Protein AF-A0A954VEZ0-F1 (afdb_monomer_lite)

Foldseek 3Di:
DDQPQPAPADADDPPVVVVVVVVVVVVVVVVVVVVVVVVVPDDPDDDPPDDDPVNVVVVVVVVVVVVVVVVVLVVLLVLQVVLVVVQVVQVKHWHKHFYDHPVCVVVDPPVCRSSRIATAEIEHEADDQVSLVSVLVGQRHAYYAYHDYDYQDPQNQAHAEYHYEDADDPVSVVSNVPRPNYAEYEYEPYPPPDDDDDPRHPYDYD

Structure (mmCIF, N/CA/C/O backbone):
data_AF-A0A954VEZ0-F1
#
_entry.id   AF-A0A954VEZ0-F1
#
loop_
_atom_site.group_PDB
_atom_site.id
_atom_site.type_symbol
_atom_site.label_atom_id
_atom_site.label_alt_id
_atom_site.label_comp_id
_atom_site.label_asym_id
_atom_site.label_entity_id
_atom_site.label_seq_id
_atom_site.pdbx_PDB_ins_code
_atom_site.Cartn_x
_atom_site.Cartn_y
_atom_site.Cartn_z
_atom_site.occupancy
_atom_site.B_iso_or_equiv
_atom_site.auth_seq_id
_atom_site.auth_comp_id
_atom_site.auth_asym_id
_atom_site.auth_atom_id
_atom_site.pdbx_PDB_model_num
ATOM 1 N N . MET A 1 1 ? 13.674 18.551 -9.115 1.00 35.38 1 MET A N 1
ATOM 2 C CA . MET A 1 1 ? 12.807 17.478 -8.586 1.00 35.38 1 MET A CA 1
ATOM 3 C C . MET A 1 1 ? 11.376 17.899 -8.821 1.00 35.38 1 MET A C 1
ATOM 5 O O . MET A 1 1 ? 10.962 18.895 -8.245 1.00 35.38 1 MET A O 1
ATOM 9 N N . VAL A 1 2 ? 10.665 17.221 -9.716 1.00 27.58 2 VAL A N 1
ATOM 10 C CA . VAL A 1 2 ? 9.240 17.478 -9.932 1.00 27.58 2 VAL A CA 1
ATOM 11 C C . VAL A 1 2 ? 8.502 16.372 -9.195 1.00 27.58 2 VAL A C 1
ATOM 13 O O . VAL A 1 2 ? 8.406 15.254 -9.688 1.00 27.58 2 VAL A O 1
ATOM 16 N N . PHE A 1 3 ? 8.058 16.667 -7.975 1.00 37.66 3 PHE A N 1
ATOM 17 C CA . PHE A 1 3 ? 6.992 15.886 -7.365 1.00 37.66 3 PHE A CA 1
ATOM 18 C C . PHE A 1 3 ? 5.751 16.200 -8.189 1.00 37.66 3 PHE A C 1
ATOM 20 O O . PHE A 1 3 ? 5.272 17.335 -8.185 1.00 37.66 3 PHE A O 1
ATOM 27 N N . VAL A 1 4 ? 5.278 15.238 -8.976 1.00 40.84 4 VAL A N 1
ATOM 28 C CA . VAL A 1 4 ? 3.948 15.351 -9.570 1.00 40.84 4 VAL A CA 1
ATOM 29 C C . VAL A 1 4 ? 2.969 15.020 -8.448 1.00 40.84 4 VAL A C 1
ATOM 31 O O . VAL A 1 4 ? 2.425 13.923 -8.371 1.00 40.84 4 VAL A O 1
ATOM 34 N N . ASP A 1 5 ? 2.795 15.974 -7.533 1.00 41.38 5 ASP A N 1
ATOM 35 C CA . ASP A 1 5 ? 1.729 15.984 -6.535 1.00 41.38 5 ASP A CA 1
ATOM 36 C C . ASP A 1 5 ? 0.421 16.333 -7.258 1.00 41.38 5 ASP A C 1
ATOM 38 O O . ASP A 1 5 ? -0.175 17.389 -7.054 1.00 41.38 5 ASP A O 1
ATOM 42 N N . ALA A 1 6 ? -0.004 15.481 -8.188 1.00 39.31 6 ALA A N 1
ATOM 43 C CA . ALA A 1 6 ? -1.359 15.523 -8.703 1.00 39.31 6 ALA A CA 1
ATOM 44 C C . ALA A 1 6 ? -2.195 14.656 -7.752 1.00 39.31 6 ALA A C 1
ATOM 46 O O . ALA A 1 6 ? -2.062 13.434 -7.798 1.00 39.31 6 ALA A O 1
ATOM 47 N N . PRO A 1 7 ? -3.018 15.232 -6.854 1.00 41.53 7 PRO A N 1
ATOM 48 C CA . PRO A 1 7 ? -3.859 14.446 -5.963 1.00 41.53 7 PRO A CA 1
ATOM 49 C C . PRO A 1 7 ? -4.944 13.745 -6.789 1.00 41.53 7 PRO A C 1
ATOM 51 O O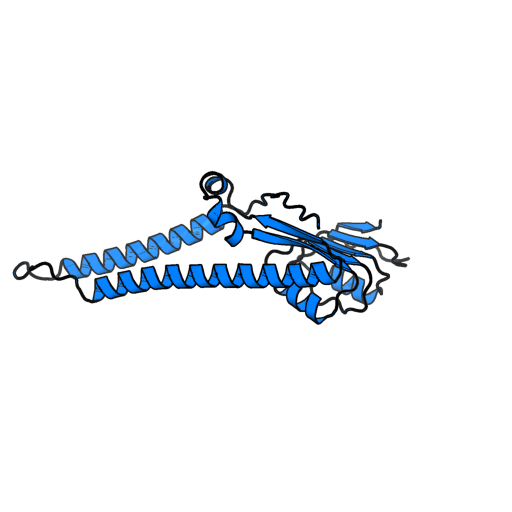 . PRO A 1 7 ? -6.050 14.251 -6.968 1.00 41.53 7 PRO A O 1
ATOM 54 N N . THR A 1 8 ? -4.636 12.567 -7.319 1.00 45.69 8 THR A N 1
ATOM 55 C CA . THR A 1 8 ? -5.605 11.676 -7.950 1.00 45.69 8 THR A CA 1
ATOM 56 C C . THR A 1 8 ? -6.387 10.972 -6.848 1.00 45.69 8 THR A C 1
ATOM 58 O O . THR A 1 8 ? -5.975 9.965 -6.282 1.00 45.69 8 THR A O 1
ATOM 61 N N . ILE A 1 9 ? -7.528 11.554 -6.481 1.00 49.81 9 ILE A N 1
ATOM 62 C CA . ILE A 1 9 ? -8.397 11.026 -5.426 1.00 49.81 9 ILE A CA 1
ATOM 63 C C . ILE A 1 9 ? -9.001 9.696 -5.904 1.00 49.81 9 ILE A C 1
ATOM 65 O O . ILE A 1 9 ? -9.947 9.682 -6.691 1.00 49.81 9 ILE A O 1
ATOM 69 N N . ALA A 1 10 ? -8.457 8.575 -5.430 1.00 44.91 10 ALA A N 1
ATOM 70 C CA . ALA A 1 10 ? -9.010 7.242 -5.661 1.00 44.91 10 ALA A CA 1
ATOM 71 C C . ALA A 1 10 ? -10.087 6.918 -4.610 1.00 44.91 10 ALA A C 1
ATOM 73 O O . ALA A 1 10 ? -9.923 7.197 -3.421 1.00 44.91 10 ALA A O 1
ATOM 74 N N . TYR A 1 11 ? -11.206 6.339 -5.051 1.00 49.50 11 TYR A N 1
ATOM 75 C CA . TYR A 1 11 ? -12.418 6.176 -4.243 1.00 49.50 11 TYR A CA 1
ATOM 76 C C . TYR A 1 11 ? -12.601 4.720 -3.789 1.00 49.50 11 TYR A C 1
ATOM 78 O O . TYR A 1 11 ? -12.684 3.828 -4.627 1.00 49.50 11 TYR A O 1
ATOM 86 N N . PHE A 1 12 ? -12.719 4.478 -2.478 1.00 48.59 12 PHE A N 1
ATOM 87 C CA . PHE A 1 12 ? -13.043 3.159 -1.911 1.00 48.59 12 PHE A CA 1
ATOM 88 C C . PHE A 1 12 ? -14.522 3.059 -1.492 1.00 48.59 12 PHE A C 1
ATOM 90 O O . PHE A 1 12 ? -15.176 4.075 -1.240 1.00 48.59 12 PHE A O 1
ATOM 97 N N . SER A 1 13 ? -15.068 1.836 -1.440 1.00 50.88 13 SER A N 1
ATOM 98 C CA . SER A 1 13 ? -16.496 1.596 -1.193 1.00 50.88 13 SER A CA 1
ATOM 99 C C . SER A 1 13 ? -16.919 1.972 0.238 1.00 50.88 13 SER A C 1
ATOM 101 O O . SER A 1 13 ? -16.303 1.570 1.224 1.00 50.88 13 SER A O 1
ATOM 103 N N . TRP A 1 14 ? -18.011 2.732 0.335 1.00 50.91 14 TRP A N 1
ATOM 104 C CA . TRP A 1 14 ? -18.618 3.274 1.560 1.00 50.91 14 TRP A CA 1
ATOM 105 C C . TRP A 1 14 ? -19.011 2.224 2.616 1.00 50.91 14 TRP A C 1
ATOM 107 O O . TRP A 1 14 ? -19.150 2.542 3.795 1.00 50.91 14 TRP A O 1
ATOM 117 N N . LEU A 1 15 ? -19.196 0.978 2.187 1.00 56.94 15 LEU A N 1
ATOM 118 C CA . LEU A 1 15 ? -19.828 -0.082 2.967 1.00 56.94 15 LEU A CA 1
ATOM 119 C C . LEU A 1 15 ? -18.938 -0.570 4.120 1.00 56.94 15 LEU A C 1
ATOM 121 O O . LEU A 1 15 ? -19.439 -0.832 5.210 1.00 56.94 15 LEU A O 1
ATOM 125 N N . ALA A 1 16 ? -17.618 -0.609 3.911 1.00 53.91 16 ALA A N 1
ATOM 126 C CA . ALA A 1 16 ? -16.665 -1.002 4.951 1.00 53.91 16 ALA A CA 1
ATOM 127 C C . ALA A 1 16 ? -16.579 0.041 6.076 1.00 53.91 16 ALA A C 1
ATOM 129 O O . ALA A 1 16 ? -16.607 -0.306 7.251 1.00 53.91 16 ALA A O 1
ATOM 130 N N . LEU A 1 17 ? -16.572 1.331 5.719 1.00 55.16 17 LEU A N 1
ATOM 131 C CA . LEU A 1 17 ? -16.463 2.422 6.689 1.00 55.16 17 LEU A CA 1
ATOM 132 C C . LEU A 1 17 ? -17.730 2.549 7.545 1.00 55.16 17 LEU A C 1
ATOM 134 O O . LEU A 1 17 ? -17.640 2.760 8.752 1.00 55.16 17 LEU A O 1
ATOM 138 N N . VAL A 1 18 ? -18.913 2.370 6.947 1.00 66.06 18 VAL A N 1
ATOM 139 C CA . VAL A 1 18 ? -20.168 2.291 7.713 1.00 66.06 18 VAL A CA 1
ATOM 140 C C . VAL A 1 18 ? -20.170 1.066 8.626 1.00 66.06 18 VAL A C 1
ATOM 142 O O . VAL A 1 18 ? -20.595 1.181 9.771 1.00 66.06 18 VAL A O 1
ATOM 145 N N . GLY A 1 19 ? -19.648 -0.074 8.162 1.00 68.75 19 GLY A N 1
ATOM 146 C CA . GLY A 1 19 ? -19.482 -1.277 8.979 1.00 68.75 19 GLY A CA 1
ATOM 147 C C . GLY A 1 19 ? -18.649 -1.021 10.236 1.00 68.75 19 GLY A C 1
ATOM 148 O O . GLY A 1 19 ? -19.126 -1.270 11.344 1.00 68.75 19 GLY A O 1
ATOM 149 N N . ASP A 1 20 ? -17.460 -0.440 10.083 1.00 67.12 20 ASP A N 1
ATOM 150 C CA . ASP A 1 20 ? -16.556 -0.166 11.205 1.00 67.12 20 ASP A CA 1
ATOM 151 C C . ASP A 1 20 ? -17.140 0.861 12.185 1.00 67.12 20 ASP A C 1
ATOM 153 O O . ASP A 1 20 ? -17.084 0.673 13.403 1.00 67.12 20 ASP A O 1
ATOM 157 N N . VAL A 1 21 ? -17.780 1.919 11.674 1.00 73.31 21 VAL A N 1
ATOM 158 C CA . VAL A 1 21 ? -18.448 2.929 12.510 1.00 73.31 21 VAL A CA 1
ATOM 159 C C . VAL A 1 21 ? -19.655 2.336 13.238 1.00 73.31 21 VAL A C 1
ATOM 161 O O . VAL A 1 21 ? -19.859 2.638 14.415 1.00 73.31 21 VAL A O 1
ATOM 164 N N . CYS A 1 22 ? -20.438 1.468 12.593 1.00 72.19 22 CYS A N 1
ATOM 165 C CA . CYS A 1 22 ? -21.539 0.758 13.239 1.00 72.19 22 CYS A CA 1
ATOM 166 C C . CYS A 1 22 ? -21.032 -0.168 14.347 1.00 72.19 22 CYS A C 1
ATOM 168 O O . CYS A 1 22 ? -21.595 -0.145 15.438 1.00 72.19 22 CYS A O 1
ATOM 170 N N . ILE A 1 23 ? -19.957 -0.926 14.118 1.00 75.75 23 ILE A N 1
ATOM 171 C CA . ILE A 1 23 ? -19.372 -1.816 15.132 1.00 75.75 23 ILE A CA 1
ATOM 172 C C . ILE A 1 23 ? -18.857 -1.002 16.323 1.00 75.75 23 ILE A C 1
ATOM 174 O O . ILE A 1 23 ? -19.215 -1.296 17.464 1.00 75.75 23 ILE A O 1
ATOM 178 N N . ALA A 1 24 ? -18.090 0.063 16.077 1.00 73.75 24 ALA A N 1
ATOM 179 C CA . ALA A 1 24 ? -17.592 0.946 17.130 1.00 73.75 24 ALA A CA 1
ATOM 180 C C . ALA A 1 24 ? -18.738 1.600 17.921 1.00 73.75 24 ALA A C 1
ATOM 182 O O . ALA A 1 24 ? -18.703 1.646 19.152 1.00 73.75 24 ALA A O 1
ATOM 183 N N . SER A 1 25 ? -19.787 2.041 17.222 1.00 73.94 25 SER A N 1
ATOM 184 C CA . SER A 1 25 ? -20.981 2.615 17.843 1.00 73.94 25 SER A CA 1
ATOM 185 C C . SER A 1 25 ? -21.703 1.584 18.702 1.00 73.94 25 SER A C 1
ATOM 187 O O . SER A 1 25 ? -22.025 1.884 19.845 1.00 73.94 25 SER A O 1
ATOM 189 N N . VAL A 1 26 ? -21.905 0.358 18.208 1.00 75.88 26 VAL A N 1
ATOM 190 C CA . VAL A 1 26 ? -22.556 -0.734 18.950 1.00 75.88 26 VAL A CA 1
ATOM 191 C C . VAL A 1 26 ? -21.758 -1.104 20.198 1.00 75.88 26 VAL A C 1
ATOM 193 O O . VAL A 1 26 ? -22.351 -1.246 21.265 1.00 75.88 26 VAL A O 1
ATOM 196 N N . ILE A 1 27 ? -20.430 -1.197 20.107 1.00 78.50 27 ILE A N 1
ATOM 197 C CA . ILE A 1 27 ? -19.564 -1.479 21.262 1.00 78.50 27 ILE A CA 1
ATOM 198 C C . ILE A 1 27 ? -19.652 -0.339 22.286 1.00 78.50 27 ILE A C 1
ATOM 200 O O . ILE A 1 27 ? -19.838 -0.597 23.476 1.00 78.50 27 ILE A O 1
ATOM 204 N N . GLY A 1 28 ? -19.593 0.919 21.839 1.00 79.19 28 GLY A N 1
ATOM 205 C CA . GLY A 1 28 ? -19.733 2.085 22.713 1.00 79.19 28 GLY A CA 1
ATOM 206 C C . GLY A 1 28 ? -21.106 2.166 23.392 1.00 79.19 28 GLY A C 1
ATOM 207 O O . GLY A 1 28 ? -21.198 2.480 24.583 1.00 79.19 28 GLY A O 1
ATOM 208 N N . LEU A 1 29 ? -22.177 1.826 22.670 1.00 77.06 29 LEU A N 1
ATOM 209 C CA . LEU A 1 29 ? -23.552 1.819 23.176 1.00 77.06 29 LEU A CA 1
ATOM 210 C C . LEU A 1 29 ? -23.775 0.658 24.149 1.00 77.06 29 LEU A C 1
ATOM 212 O O . LEU A 1 29 ? -24.357 0.860 25.212 1.00 77.06 29 LEU A O 1
ATOM 216 N N . ALA A 1 30 ? -23.250 -0.532 23.846 1.00 75.50 30 ALA A N 1
ATOM 217 C CA . ALA A 1 30 ? -23.289 -1.688 24.737 1.00 75.50 30 ALA A CA 1
ATOM 218 C C . ALA A 1 30 ? -22.535 -1.415 26.047 1.00 75.50 30 ALA A C 1
ATOM 220 O O . ALA A 1 30 ? -23.068 -1.681 27.125 1.00 75.50 30 ALA A O 1
ATOM 221 N N . ALA A 1 31 ? -21.345 -0.811 25.971 1.00 76.00 31 ALA A N 1
ATOM 222 C CA . ALA A 1 31 ? -20.585 -0.391 27.146 1.00 76.00 31 ALA A CA 1
ATOM 223 C C . ALA A 1 31 ? -21.349 0.664 27.963 1.00 76.00 31 ALA A C 1
ATOM 225 O O . ALA A 1 31 ? -21.457 0.548 29.184 1.00 76.00 31 ALA A O 1
ATOM 226 N N . SER A 1 32 ? -21.961 1.647 27.295 1.00 73.88 32 SER A N 1
ATOM 227 C CA . SER A 1 32 ? -22.774 2.682 27.945 1.00 73.88 32 SER A CA 1
ATOM 228 C C . SER A 1 32 ? -24.021 2.111 28.625 1.00 73.88 32 SER A C 1
ATOM 230 O O . SER A 1 32 ? -24.310 2.472 29.763 1.00 73.88 32 SER A O 1
ATOM 232 N N . ILE A 1 33 ? -24.739 1.185 27.980 1.00 77.38 33 ILE A N 1
ATOM 233 C CA . ILE A 1 33 ? -25.915 0.510 28.553 1.00 77.38 33 ILE A CA 1
ATOM 234 C C . ILE A 1 33 ? -25.508 -0.369 29.735 1.00 77.38 33 ILE A C 1
ATOM 236 O O . ILE A 1 33 ? -26.185 -0.361 30.761 1.00 77.38 33 ILE A O 1
ATOM 240 N N . TYR A 1 34 ? -24.402 -1.105 29.629 1.00 77.81 34 TYR A N 1
ATOM 241 C CA . TYR A 1 34 ? -23.876 -1.918 30.723 1.00 77.81 34 TYR A CA 1
ATOM 242 C C . TYR A 1 34 ? -23.539 -1.060 31.957 1.00 77.81 34 TYR A C 1
ATOM 244 O O . TYR A 1 34 ? -23.947 -1.371 33.082 1.00 77.81 34 TYR A O 1
ATOM 252 N N . LEU A 1 35 ? -22.879 0.080 31.743 1.00 70.44 35 LEU A N 1
ATOM 253 C CA . LEU A 1 35 ? -22.579 1.061 32.789 1.00 70.44 35 LEU A CA 1
ATOM 254 C C . LEU A 1 35 ? -23.842 1.738 33.342 1.00 70.44 35 LEU A C 1
ATOM 256 O O . LEU A 1 35 ? -23.925 2.034 34.533 1.00 70.44 35 LEU A O 1
ATOM 260 N N . TRP A 1 36 ? -24.856 1.964 32.507 1.00 68.00 36 TRP A N 1
ATOM 261 C CA . TRP A 1 36 ? -26.132 2.540 32.928 1.00 68.00 36 TRP A CA 1
ATOM 262 C C . TRP A 1 36 ? -26.949 1.562 33.779 1.00 68.00 36 TRP A C 1
ATOM 264 O O . TRP A 1 36 ? -27.490 1.937 34.819 1.00 68.00 36 TRP A O 1
ATOM 274 N N . ARG A 1 37 ? -26.975 0.282 33.399 1.00 68.19 37 ARG A N 1
ATOM 275 C CA . ARG A 1 37 ? -27.721 -0.774 34.092 1.00 68.19 37 ARG A CA 1
ATOM 276 C C . ARG A 1 37 ? -27.136 -1.088 35.469 1.00 68.19 37 ARG A C 1
ATOM 278 O O . ARG A 1 37 ? -27.884 -1.273 36.422 1.00 68.19 37 ARG A O 1
ATOM 285 N N . THR A 1 38 ? -25.813 -1.048 35.608 1.00 63.53 38 THR A N 1
ATOM 286 C CA . THR A 1 38 ? -25.137 -1.144 36.917 1.00 63.53 38 THR A CA 1
ATOM 287 C C . THR A 1 38 ? -25.369 0.088 37.807 1.00 63.53 38 THR A C 1
ATOM 289 O O . THR A 1 38 ? -25.200 0.012 39.023 1.00 63.53 38 THR A O 1
ATOM 292 N N . ARG A 1 39 ? -25.812 1.219 37.239 1.00 53.00 39 ARG A N 1
ATOM 293 C CA . ARG A 1 39 ? -26.127 2.467 37.958 1.00 53.00 39 ARG A CA 1
ATOM 294 C C . ARG A 1 39 ? -27.508 2.464 38.622 1.00 53.00 39 ARG A C 1
ATOM 296 O O . ARG A 1 39 ? -27.666 3.134 39.637 1.00 53.00 39 ARG A O 1
ATOM 303 N N . PHE A 1 40 ? -28.476 1.730 38.069 1.00 54.03 40 PHE A N 1
ATOM 304 C CA . PHE A 1 40 ? -29.863 1.687 38.560 1.00 54.03 40 PHE A CA 1
ATOM 305 C C . PHE A 1 40 ? -30.125 0.635 39.648 1.00 54.03 40 PHE A C 1
ATOM 307 O O . PHE A 1 40 ? -31.175 0.674 40.281 1.00 54.03 40 PHE A O 1
ATOM 314 N N . SER A 1 41 ? -29.173 -0.260 39.916 1.00 56.25 41 SER A N 1
ATOM 315 C CA . SER A 1 41 ? -29.302 -1.285 40.966 1.00 56.25 41 SER A CA 1
ATOM 316 C C . SER A 1 41 ? -28.761 -0.856 42.340 1.00 56.25 41 SER A C 1
ATOM 318 O O . SER A 1 41 ? -28.636 -1.697 43.225 1.00 56.25 41 SER A O 1
ATOM 320 N N . LEU A 1 42 ? -28.412 0.422 42.541 1.00 54.22 42 LEU A N 1
ATOM 321 C CA . LEU A 1 42 ? -27.872 0.925 43.812 1.00 54.22 42 LEU A CA 1
ATOM 322 C C . LEU A 1 42 ? -28.870 1.887 44.489 1.00 54.22 42 LEU A C 1
ATOM 324 O O . LEU A 1 42 ? -29.309 2.843 43.848 1.00 54.22 42 LEU A O 1
ATOM 328 N N . PRO A 1 43 ? -29.232 1.663 45.769 1.00 51.12 43 PRO A N 1
ATOM 329 C CA . PRO A 1 43 ? -30.203 2.487 46.484 1.00 51.12 43 PRO A CA 1
ATOM 330 C C . PRO A 1 43 ? -29.719 3.936 46.655 1.00 51.12 43 PRO A C 1
ATOM 332 O O . PRO A 1 43 ? -28.543 4.206 46.896 1.00 51.12 43 PRO A O 1
ATOM 335 N N . ALA A 1 44 ? -30.663 4.871 46.538 1.00 53.62 44 ALA A N 1
ATOM 336 C CA . ALA A 1 44 ? -30.492 6.313 46.335 1.00 53.62 44 ALA A CA 1
ATOM 337 C C . ALA A 1 44 ? -29.872 7.129 47.500 1.00 53.62 44 ALA A C 1
ATOM 339 O O . ALA A 1 44 ? -30.053 8.342 47.550 1.00 53.62 44 ALA A O 1
ATOM 340 N N . ALA A 1 45 ? -29.154 6.515 48.444 1.00 49.47 45 ALA A N 1
ATOM 341 C CA . ALA A 1 45 ? -28.816 7.170 49.714 1.00 49.47 45 ALA A CA 1
ATOM 342 C C . ALA A 1 45 ? -27.416 7.809 49.809 1.00 49.47 45 ALA A C 1
ATOM 344 O O . ALA A 1 45 ? -27.164 8.533 50.765 1.00 49.47 45 ALA A O 1
ATOM 345 N N . VAL A 1 46 ? -26.499 7.618 48.853 1.00 55.56 46 VAL A N 1
ATOM 346 C CA . VAL A 1 46 ? -25.182 8.288 48.904 1.00 55.56 46 VAL A CA 1
ATOM 347 C C . VAL A 1 46 ? -24.725 8.653 47.494 1.00 55.56 46 VAL A C 1
ATOM 349 O O . VAL A 1 46 ? -24.162 7.832 46.774 1.00 55.56 46 VAL A O 1
ATOM 352 N N . GLN A 1 47 ? -24.972 9.893 47.069 1.00 48.38 47 GLN A N 1
ATOM 353 C CA . GLN A 1 47 ? -24.487 10.394 45.779 1.00 48.38 47 GLN A CA 1
ATOM 354 C C . GLN A 1 47 ? -23.844 11.778 45.918 1.00 48.38 47 GLN A C 1
ATOM 356 O O . GLN A 1 47 ? -24.258 12.760 45.310 1.00 48.38 47 GLN A O 1
ATOM 361 N N . ILE A 1 48 ? -22.758 11.844 46.690 1.00 51.94 48 ILE A N 1
ATOM 362 C CA . ILE A 1 48 ? -21.725 12.848 46.426 1.00 51.94 48 ILE A CA 1
ATOM 363 C C . ILE A 1 48 ? -21.065 12.406 45.111 1.00 51.94 48 ILE A C 1
ATOM 365 O O . ILE A 1 48 ? -20.507 11.311 45.032 1.00 51.94 48 ILE A O 1
ATOM 369 N N . ARG A 1 49 ? -21.229 13.199 44.043 1.00 55.62 49 ARG A N 1
ATOM 370 C CA . ARG A 1 49 ? -20.712 12.937 42.685 1.00 55.62 49 ARG A CA 1
ATOM 371 C C . ARG A 1 49 ? -19.175 12.898 42.680 1.00 55.62 49 ARG A C 1
ATOM 373 O O . ARG A 1 49 ? -18.526 13.872 42.323 1.00 55.62 49 ARG A O 1
ATOM 380 N N . GLY A 1 50 ? -18.596 11.766 43.064 1.00 59.47 50 GLY A N 1
ATOM 381 C CA . GLY A 1 50 ? -17.205 11.430 42.780 1.00 59.47 50 GLY A CA 1
ATOM 382 C C . GLY A 1 50 ? -17.095 10.832 41.380 1.00 59.47 50 GLY A C 1
ATOM 383 O O . GLY A 1 50 ? -17.860 9.928 41.034 1.00 59.47 50 GLY A O 1
ATOM 384 N N . VAL A 1 51 ? -16.161 11.336 40.573 1.00 61.38 51 VAL A N 1
ATOM 385 C CA . VAL A 1 51 ? -15.750 10.678 39.325 1.00 61.38 51 VAL A CA 1
ATOM 386 C C . VAL A 1 51 ? -15.287 9.266 39.689 1.00 61.38 51 VAL A C 1
ATOM 388 O O . VAL A 1 51 ? -14.408 9.099 40.535 1.00 61.38 51 VAL A O 1
ATOM 391 N N . ARG A 1 52 ? -15.924 8.236 39.122 1.00 65.75 52 ARG A N 1
ATOM 392 C CA . ARG A 1 52 ? -15.601 6.842 39.445 1.00 65.75 52 ARG A CA 1
ATOM 393 C C . ARG A 1 52 ? -14.302 6.448 38.747 1.00 65.75 52 ARG A C 1
ATOM 395 O O . ARG A 1 52 ? -14.073 6.832 37.604 1.00 65.75 52 ARG A O 1
ATOM 402 N N . LEU A 1 53 ? -13.486 5.626 39.408 1.00 72.00 53 LEU A N 1
ATOM 403 C CA . LEU A 1 53 ? -12.228 5.109 38.853 1.00 72.00 53 LEU A CA 1
ATOM 404 C C . LEU A 1 53 ? -12.436 4.440 37.477 1.00 72.00 53 LEU A C 1
ATOM 406 O O . LEU A 1 53 ? -11.612 4.595 36.583 1.00 72.00 53 LEU A O 1
ATOM 410 N N . SER A 1 54 ? -13.576 3.765 37.279 1.00 71.31 54 SER A N 1
ATOM 411 C CA . SER A 1 54 ? -13.977 3.165 35.998 1.00 71.31 54 SER A CA 1
ATOM 412 C C . SER A 1 54 ? -14.124 4.182 34.868 1.00 71.31 54 SER A C 1
ATOM 414 O O . SER A 1 54 ? -13.702 3.911 33.749 1.00 71.31 54 SER A O 1
ATOM 416 N N . ASP A 1 55 ? -14.692 5.354 35.155 1.00 70.56 55 ASP A N 1
ATOM 417 C CA . ASP A 1 55 ? -14.906 6.399 34.152 1.00 70.56 55 ASP A CA 1
ATOM 418 C C . ASP A 1 55 ? -13.553 6.978 33.718 1.00 70.56 55 ASP A C 1
ATOM 420 O O . ASP A 1 55 ? -13.335 7.225 32.534 1.00 70.56 55 ASP A O 1
ATOM 424 N N . ILE A 1 56 ? -12.605 7.093 34.657 1.00 79.00 56 ILE A N 1
ATOM 425 C CA . ILE A 1 56 ? -11.219 7.494 34.379 1.00 79.00 56 ILE A CA 1
ATOM 426 C C . ILE A 1 56 ? -10.525 6.451 33.496 1.00 79.00 56 ILE A C 1
ATOM 428 O O . ILE A 1 56 ? -9.880 6.829 32.521 1.00 79.00 56 ILE A O 1
ATOM 432 N N . PHE A 1 57 ? -10.683 5.152 33.773 1.00 75.31 57 PHE A N 1
ATOM 433 C CA . PHE A 1 57 ? -10.116 4.092 32.929 1.00 75.31 57 PHE A CA 1
ATOM 434 C C . PHE A 1 57 ? -10.670 4.110 31.504 1.00 75.31 57 PHE A C 1
ATOM 436 O O . PHE A 1 57 ? -9.893 4.016 30.557 1.00 75.31 57 PHE A O 1
ATOM 443 N N . VAL A 1 58 ? -11.985 4.275 31.337 1.00 76.62 58 VAL A N 1
ATOM 444 C CA . VAL A 1 58 ? -12.610 4.356 30.006 1.00 76.62 58 VAL A CA 1
ATOM 445 C C . VAL A 1 58 ? -12.099 5.575 29.243 1.00 76.62 58 VAL A C 1
ATOM 447 O O . VAL A 1 58 ? -11.716 5.460 28.080 1.00 76.62 58 VAL A O 1
ATOM 450 N N . LEU A 1 59 ? -12.032 6.734 29.900 1.00 74.75 59 LEU A N 1
ATOM 451 C CA . LEU A 1 59 ? -11.560 7.971 29.280 1.00 74.75 59 LEU A CA 1
ATOM 452 C C . LEU A 1 59 ? -10.071 7.869 28.908 1.00 74.75 59 LEU A C 1
ATOM 454 O O . LEU A 1 59 ? -9.674 8.268 27.815 1.00 74.75 59 LEU A O 1
ATOM 458 N N . THR A 1 60 ? -9.269 7.233 29.764 1.00 80.00 60 THR A N 1
ATOM 459 C CA . THR A 1 60 ? -7.846 6.968 29.511 1.00 80.00 60 THR A CA 1
ATOM 460 C C . THR A 1 60 ? -7.658 6.002 28.345 1.00 80.00 60 THR A C 1
ATOM 462 O O . THR A 1 60 ? -6.836 6.263 27.473 1.00 80.00 60 THR A O 1
ATOM 465 N N . ALA A 1 61 ? -8.440 4.922 28.276 1.00 77.69 61 ALA A N 1
ATOM 466 C CA . ALA A 1 61 ? -8.395 3.968 27.171 1.00 77.69 61 ALA A CA 1
ATOM 467 C C . ALA A 1 61 ? -8.789 4.622 25.838 1.00 77.69 61 ALA A C 1
ATOM 469 O O . ALA A 1 61 ? -8.145 4.381 24.816 1.00 77.69 61 ALA A O 1
ATOM 470 N N . LEU A 1 62 ? -9.795 5.500 25.846 1.00 77.81 62 LEU A N 1
ATOM 471 C CA . LEU A 1 62 ? -10.221 6.240 24.661 1.00 77.81 62 LEU A CA 1
ATOM 472 C C . LEU A 1 62 ? -9.123 7.197 24.167 1.00 77.81 62 LEU A C 1
ATOM 474 O O . LEU A 1 62 ? -8.795 7.199 22.980 1.00 77.81 62 LEU A O 1
ATOM 478 N N . MET A 1 63 ? -8.496 7.953 25.075 1.00 76.88 63 MET A N 1
ATOM 479 C CA . MET A 1 63 ? -7.360 8.817 24.728 1.00 76.88 63 MET A CA 1
ATOM 480 C C . MET A 1 63 ? -6.146 8.009 24.255 1.00 76.88 63 MET A C 1
ATOM 482 O O . MET A 1 63 ? -5.525 8.373 23.257 1.00 76.88 63 MET A O 1
ATOM 486 N N . ALA A 1 64 ? -5.832 6.894 24.919 1.00 81.38 64 ALA A N 1
ATOM 487 C CA . ALA A 1 64 ? -4.735 6.007 24.539 1.00 81.38 64 ALA A CA 1
ATOM 488 C C . ALA A 1 64 ? -4.950 5.401 23.147 1.00 81.38 64 ALA A C 1
ATOM 490 O O . ALA A 1 64 ? -4.010 5.339 22.362 1.00 81.38 64 ALA A O 1
ATOM 491 N N . THR A 1 65 ? -6.186 5.028 22.808 1.00 78.38 65 THR A N 1
ATOM 492 C CA . THR A 1 65 ? -6.536 4.512 21.476 1.00 78.38 65 THR A CA 1
ATOM 493 C C . THR A 1 65 ? -6.324 5.580 20.404 1.00 78.38 65 THR A C 1
ATOM 495 O O . THR A 1 65 ? -5.697 5.309 19.382 1.00 78.38 65 THR A O 1
ATOM 498 N N . GLY A 1 66 ? -6.772 6.817 20.652 1.00 76.00 66 GLY A N 1
ATOM 499 C CA . GLY A 1 66 ? -6.535 7.938 19.738 1.00 76.00 66 GLY A CA 1
ATOM 500 C C . GLY A 1 66 ? -5.046 8.237 19.535 1.00 76.00 66 GLY A C 1
ATOM 501 O O . GLY A 1 66 ? -4.603 8.436 18.405 1.00 76.00 66 GLY A O 1
ATOM 502 N N . LEU A 1 67 ? -4.253 8.205 20.611 1.00 81.62 67 LEU A N 1
ATOM 503 C CA . LEU A 1 67 ? -2.800 8.393 20.549 1.00 81.62 67 LEU A CA 1
ATOM 504 C C . LEU A 1 67 ? -2.087 7.243 19.831 1.00 81.62 67 LEU A C 1
ATOM 506 O O . LEU A 1 67 ? -1.196 7.499 19.024 1.00 81.62 67 LEU A O 1
ATOM 510 N N . ALA A 1 68 ? -2.490 5.998 20.082 1.00 78.69 68 ALA A N 1
ATOM 511 C CA . ALA A 1 68 ? -1.946 4.828 19.401 1.00 78.69 68 ALA A CA 1
ATOM 512 C C . ALA A 1 68 ? -2.205 4.904 17.891 1.00 78.69 68 ALA A C 1
ATOM 514 O O . ALA A 1 68 ? -1.287 4.713 17.095 1.00 78.69 68 ALA A O 1
ATOM 515 N N . TYR A 1 69 ? -3.425 5.276 17.495 1.00 80.19 69 TYR A N 1
ATOM 516 C CA . TYR A 1 69 ? -3.768 5.485 16.092 1.00 80.19 69 TYR A CA 1
ATOM 517 C C . TYR A 1 69 ? -2.967 6.634 15.464 1.00 80.19 69 TYR A C 1
ATOM 519 O O . TYR A 1 69 ? -2.437 6.506 14.363 1.00 80.19 69 TYR A O 1
ATOM 527 N N . TRP A 1 70 ? -2.799 7.744 16.184 1.00 78.06 70 TRP A N 1
ATOM 528 C CA . TRP A 1 70 ? -1.963 8.856 15.733 1.00 78.06 70 TRP A CA 1
ATOM 529 C C . TRP A 1 70 ? -0.497 8.452 15.530 1.00 78.06 70 TRP A C 1
ATOM 531 O O . TRP A 1 70 ? 0.138 8.840 14.547 1.00 78.06 70 TRP A O 1
ATOM 541 N N . GLN A 1 71 ? 0.050 7.658 16.450 1.00 85.00 71 GLN A N 1
ATOM 542 C CA . GLN A 1 71 ? 1.414 7.152 16.355 1.00 85.00 71 GLN A CA 1
ATOM 543 C C . GLN A 1 71 ? 1.575 6.191 15.174 1.00 85.00 71 GLN A C 1
ATOM 545 O O . GLN A 1 71 ? 2.566 6.297 14.452 1.00 85.00 71 GLN A O 1
ATOM 550 N N . TYR A 1 72 ? 0.582 5.334 14.934 1.00 84.44 72 TYR A N 1
ATOM 551 C CA . TYR A 1 72 ? 0.519 4.468 13.760 1.00 84.44 72 TYR A CA 1
ATOM 552 C C . TYR A 1 72 ? 0.540 5.272 12.448 1.00 84.44 72 TYR A C 1
ATOM 554 O O . TYR A 1 72 ? 1.378 5.024 11.579 1.00 84.44 72 TYR A O 1
ATOM 562 N N . LEU A 1 73 ? -0.293 6.312 12.330 1.00 78.88 73 LEU A N 1
ATOM 563 C CA . LEU A 1 73 ? -0.291 7.192 11.154 1.00 78.88 73 LEU A CA 1
ATOM 564 C C . LEU A 1 73 ? 1.068 7.875 10.948 1.00 78.88 73 LEU A C 1
ATOM 566 O O . LEU A 1 73 ? 1.556 7.976 9.825 1.00 78.88 73 LEU A O 1
ATOM 570 N N . ARG A 1 74 ? 1.726 8.319 12.026 1.00 81.00 74 ARG A N 1
ATOM 571 C CA . ARG A 1 74 ? 3.076 8.896 11.932 1.00 81.00 74 ARG A CA 1
ATOM 572 C C . ARG A 1 74 ? 4.113 7.893 11.438 1.00 81.00 74 ARG A C 1
ATOM 574 O O . ARG A 1 74 ? 4.977 8.282 10.650 1.00 81.00 74 ARG A O 1
ATOM 581 N N . SER A 1 75 ? 4.061 6.641 11.896 1.00 84.00 75 SER A N 1
ATOM 582 C CA . SER A 1 75 ? 4.987 5.614 11.411 1.00 84.00 75 SER A CA 1
ATOM 583 C C . SER A 1 75 ? 4.787 5.324 9.926 1.00 84.00 75 SER A C 1
ATOM 585 O O . SER A 1 75 ? 5.775 5.251 9.202 1.00 84.00 75 SER A O 1
ATOM 587 N N . GLU A 1 76 ? 3.542 5.268 9.453 1.00 80.19 76 GLU A N 1
ATOM 588 C CA . GLU A 1 76 ? 3.222 5.067 8.033 1.00 80.19 76 GLU A CA 1
ATOM 589 C C . GLU A 1 76 ? 3.804 6.176 7.146 1.00 80.19 76 GLU A C 1
ATOM 591 O O . GLU A 1 76 ? 4.496 5.907 6.159 1.00 80.19 76 GLU A O 1
ATOM 596 N N . VAL A 1 77 ? 3.622 7.439 7.549 1.00 81.00 77 VAL A N 1
ATOM 597 C CA . VAL A 1 77 ? 4.185 8.595 6.832 1.00 81.00 77 VAL A CA 1
ATOM 598 C C . VAL A 1 77 ? 5.711 8.521 6.768 1.00 81.00 77 VAL A C 1
ATOM 600 O O . VAL A 1 77 ? 6.308 8.805 5.724 1.00 81.00 77 VAL A O 1
ATOM 603 N N . ALA A 1 78 ? 6.362 8.128 7.866 1.00 84.44 78 ALA A N 1
ATOM 604 C CA . ALA A 1 78 ? 7.813 7.987 7.910 1.00 84.44 78 ALA A CA 1
ATOM 605 C C . ALA A 1 78 ? 8.305 6.888 6.954 1.00 84.44 78 ALA A C 1
ATOM 607 O O . ALA A 1 78 ? 9.276 7.109 6.226 1.00 84.44 78 ALA A O 1
ATOM 608 N N . THR A 1 79 ? 7.626 5.740 6.912 1.00 82.12 79 THR A N 1
ATOM 609 C CA . THR A 1 79 ? 7.950 4.623 6.012 1.00 82.12 79 THR A CA 1
ATOM 610 C C . THR A 1 79 ? 7.789 5.024 4.546 1.00 82.12 79 THR A C 1
ATOM 612 O O . THR A 1 79 ? 8.742 4.904 3.774 1.00 82.12 79 THR A O 1
ATOM 615 N N . SER A 1 80 ? 6.646 5.611 4.177 1.00 79.50 80 SER A N 1
ATOM 616 C CA . SER A 1 80 ? 6.389 6.099 2.812 1.00 79.50 80 SER A CA 1
ATOM 617 C C . SER A 1 80 ? 7.398 7.167 2.375 1.00 79.50 80 SER A C 1
ATOM 619 O O . SER A 1 80 ? 7.859 7.192 1.230 1.00 79.50 80 SER A O 1
ATOM 621 N N . THR A 1 81 ? 7.803 8.044 3.297 1.00 82.56 81 THR A N 1
ATOM 622 C CA . THR A 1 81 ? 8.798 9.081 3.006 1.00 82.56 81 THR A CA 1
ATOM 623 C C . THR A 1 81 ? 10.180 8.484 2.762 1.00 82.56 81 THR A C 1
ATOM 625 O O . THR A 1 81 ? 10.820 8.831 1.769 1.00 82.56 81 THR A O 1
ATOM 628 N N . ARG A 1 82 ? 10.626 7.541 3.599 1.00 86.31 82 ARG A N 1
ATOM 629 C CA . ARG A 1 82 ? 11.910 6.845 3.412 1.00 86.31 82 ARG A CA 1
ATOM 630 C C . ARG A 1 82 ? 11.962 6.083 2.092 1.00 86.31 82 ARG A C 1
ATOM 632 O O . ARG A 1 82 ? 12.953 6.198 1.375 1.00 86.31 82 ARG A O 1
ATOM 639 N N . LEU A 1 83 ? 10.885 5.376 1.747 1.00 82.56 83 LEU A N 1
ATOM 640 C CA . LEU A 1 83 ? 10.769 4.665 0.475 1.00 82.56 83 LEU A CA 1
ATOM 641 C C . LEU A 1 83 ? 10.945 5.633 -0.697 1.00 82.56 83 LEU A C 1
ATOM 643 O O . LEU A 1 83 ? 11.788 5.422 -1.561 1.00 82.56 83 LEU A O 1
ATOM 647 N N . SER A 1 84 ? 10.219 6.752 -0.687 1.00 82.31 84 SER A N 1
ATOM 648 C CA . SER A 1 84 ? 10.326 7.735 -1.767 1.00 82.31 84 SER A CA 1
ATOM 649 C C . SER A 1 84 ? 11.709 8.371 -1.890 1.00 82.31 84 SER A C 1
ATOM 651 O O . SER A 1 84 ? 12.143 8.666 -2.997 1.00 82.31 84 SER A O 1
ATOM 653 N N . GLN A 1 85 ? 12.419 8.559 -0.772 1.00 86.06 85 GLN A N 1
ATOM 654 C CA . GLN A 1 85 ? 13.788 9.065 -0.786 1.00 86.06 85 GLN A CA 1
ATOM 655 C C . GLN A 1 85 ? 14.725 8.048 -1.434 1.00 86.06 85 GLN A C 1
ATOM 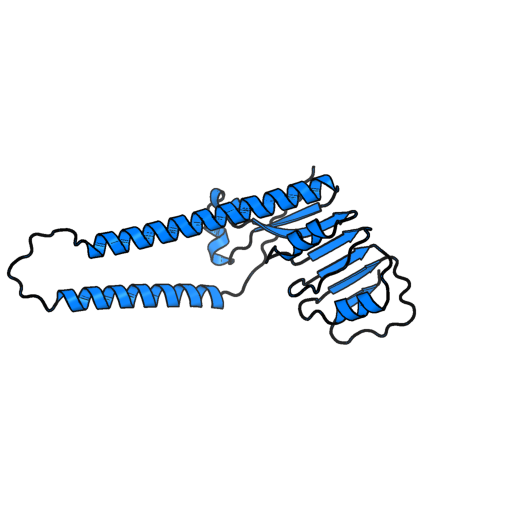657 O O . GLN A 1 85 ? 15.549 8.429 -2.259 1.00 86.06 85 GLN A O 1
ATOM 662 N N . ARG A 1 86 ? 14.567 6.756 -1.121 1.00 84.12 86 ARG A N 1
ATOM 663 C CA . ARG A 1 86 ? 15.328 5.680 -1.772 1.00 84.12 86 ARG A CA 1
ATOM 664 C C . ARG A 1 86 ? 15.038 5.587 -3.265 1.00 84.12 86 ARG A C 1
ATOM 666 O O . ARG A 1 86 ? 15.975 5.535 -4.053 1.00 84.12 86 ARG A O 1
ATOM 673 N N . VAL A 1 87 ? 13.766 5.661 -3.658 1.00 84.56 87 VAL A N 1
ATOM 674 C CA . VAL A 1 87 ? 13.372 5.691 -5.076 1.00 84.56 87 VAL A CA 1
ATOM 675 C C . VAL A 1 87 ? 13.977 6.903 -5.788 1.00 84.56 87 VAL A C 1
ATOM 677 O O . VAL A 1 87 ? 14.521 6.768 -6.882 1.00 84.56 87 VAL A O 1
ATOM 680 N N . ALA A 1 88 ? 13.961 8.075 -5.151 1.00 82.62 88 ALA A N 1
ATOM 681 C CA . ALA A 1 88 ? 14.533 9.291 -5.719 1.00 82.62 88 ALA A CA 1
ATOM 682 C C . ALA A 1 88 ? 16.056 9.199 -5.926 1.00 82.62 88 ALA A C 1
ATOM 684 O O . ALA A 1 88 ? 16.564 9.736 -6.910 1.00 82.62 88 ALA A O 1
ATOM 685 N N . ILE A 1 89 ? 16.785 8.502 -5.043 1.00 84.31 89 ILE A N 1
ATOM 686 C CA . ILE A 1 89 ? 18.229 8.246 -5.209 1.00 84.31 89 ILE A CA 1
ATOM 687 C C . ILE A 1 89 ? 18.492 7.437 -6.488 1.00 84.31 89 ILE A C 1
ATOM 689 O O . ILE A 1 89 ? 19.450 7.719 -7.203 1.00 84.31 89 ILE A O 1
ATOM 693 N N . GLN A 1 90 ? 17.613 6.492 -6.820 1.00 80.88 90 GLN A N 1
ATOM 694 C CA . GLN A 1 90 ? 17.691 5.682 -8.041 1.00 80.88 90 GLN A CA 1
ATOM 695 C C . GLN A 1 90 ? 17.071 6.362 -9.277 1.00 80.88 90 GLN A C 1
ATOM 697 O O . GLN A 1 90 ? 16.793 5.711 -10.283 1.00 80.88 90 GLN A O 1
ATOM 702 N N . GLN A 1 91 ? 16.842 7.680 -9.223 1.00 81.19 91 GLN A N 1
ATOM 703 C CA . GLN A 1 91 ? 16.203 8.455 -10.297 1.00 81.19 91 GLN A CA 1
ATOM 704 C C . GLN A 1 91 ? 14.799 7.946 -10.673 1.00 81.19 91 GLN A C 1
ATOM 706 O O . GLN A 1 91 ? 14.327 8.183 -11.784 1.00 81.19 91 GLN A O 1
ATOM 711 N N . GLY A 1 92 ? 14.137 7.235 -9.762 1.00 79.62 92 GLY A N 1
ATOM 712 C CA . GLY A 1 92 ? 12.765 6.788 -9.934 1.00 79.62 92 GLY A CA 1
ATOM 713 C C . GLY A 1 92 ? 11.750 7.900 -9.666 1.00 79.62 92 GLY A C 1
ATOM 714 O O . GLY A 1 92 ? 12.072 8.951 -9.101 1.00 79.62 92 GLY A O 1
ATOM 715 N N . ILE A 1 93 ? 10.502 7.652 -10.049 1.00 84.31 93 ILE A N 1
ATOM 716 C CA . ILE A 1 93 ? 9.376 8.569 -9.857 1.00 84.31 93 ILE A CA 1
ATOM 717 C C . ILE A 1 93 ? 8.396 7.917 -8.887 1.00 84.31 93 ILE A C 1
ATOM 719 O O . ILE A 1 93 ? 7.964 6.791 -9.091 1.00 84.31 93 ILE A O 1
ATOM 723 N N . VAL A 1 94 ? 8.014 8.629 -7.828 1.00 83.25 94 VAL A N 1
ATOM 724 C CA . VAL A 1 94 ? 6.955 8.178 -6.915 1.00 83.25 94 VAL A CA 1
ATOM 725 C C . VAL A 1 94 ? 5.778 9.118 -7.045 1.00 83.25 94 VAL A C 1
ATOM 727 O O . VAL A 1 94 ? 5.898 10.305 -6.740 1.00 83.25 94 VAL A O 1
ATOM 730 N N . GLN A 1 95 ? 4.637 8.580 -7.457 1.00 82.69 95 GLN A N 1
ATOM 731 C CA . GLN A 1 95 ? 3.374 9.293 -7.414 1.00 82.69 95 GLN A CA 1
ATOM 732 C C . GLN A 1 95 ? 2.658 8.956 -6.115 1.00 82.69 95 GLN A C 1
ATOM 734 O O . GLN A 1 95 ? 2.421 7.791 -5.767 1.00 82.69 95 GLN A O 1
ATOM 739 N N . ARG A 1 96 ? 2.308 10.009 -5.387 1.00 79.62 96 ARG A N 1
ATOM 740 C CA . ARG A 1 96 ? 1.573 9.901 -4.140 1.00 79.62 96 ARG A CA 1
ATOM 741 C C . ARG A 1 96 ? 0.179 10.445 -4.336 1.00 79.62 96 ARG A C 1
ATOM 743 O O . ARG A 1 96 ? 0.002 11.527 -4.887 1.00 79.62 96 ARG A O 1
ATOM 750 N N . ALA A 1 97 ? -0.799 9.715 -3.832 1.00 78.12 97 ALA A N 1
ATOM 751 C CA . ALA A 1 97 ? -2.177 10.149 -3.863 1.00 78.12 97 ALA A CA 1
ATOM 752 C C . ALA A 1 97 ? -2.785 10.069 -2.472 1.00 78.12 97 ALA A C 1
ATOM 754 O O . ALA A 1 97 ? -2.433 9.221 -1.649 1.00 78.12 97 ALA A O 1
ATOM 755 N N . VAL A 1 98 ? -3.716 10.976 -2.215 1.00 75.88 98 VAL A N 1
ATOM 756 C CA . VAL A 1 98 ? -4.453 10.993 -0.962 1.00 75.88 98 VAL A CA 1
ATOM 757 C C . VAL A 1 98 ? -5.739 10.203 -1.154 1.00 75.88 98 VAL A C 1
ATOM 759 O O . VAL A 1 98 ? -6.532 10.503 -2.051 1.00 75.88 98 VAL A O 1
ATOM 762 N N . ARG A 1 99 ? -5.951 9.181 -0.322 1.00 67.12 99 ARG A N 1
ATOM 763 C CA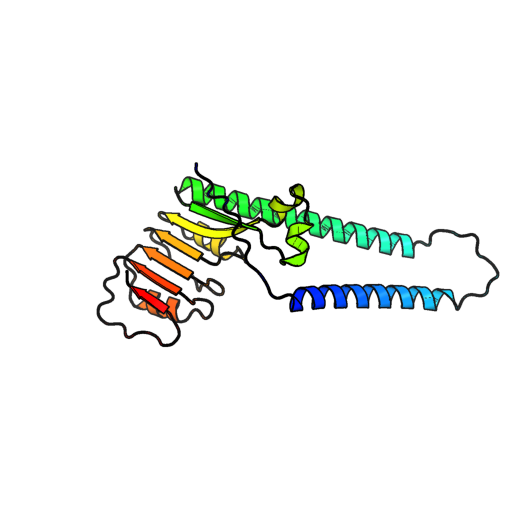 . ARG A 1 99 ? -7.165 8.359 -0.370 1.00 67.12 99 ARG A CA 1
ATOM 764 C C . ARG A 1 99 ? -8.133 8.793 0.712 1.00 67.12 99 ARG A C 1
ATOM 766 O O . ARG A 1 99 ? -7.950 8.494 1.886 1.00 67.12 99 ARG A O 1
ATOM 773 N N . PHE A 1 100 ? -9.200 9.461 0.286 1.00 69.75 100 PHE A N 1
ATOM 774 C CA . PHE A 1 100 ? -10.328 9.796 1.144 1.00 69.75 100 PHE A CA 1
ATOM 775 C C . PHE A 1 100 ? -11.640 9.290 0.553 1.00 69.75 100 PHE A C 1
ATOM 777 O O . PHE A 1 100 ? -11.833 9.324 -0.667 1.00 69.75 100 PHE A O 1
ATOM 784 N N . PRO A 1 101 ? -12.607 8.906 1.401 1.00 62.97 101 PRO A N 1
ATOM 785 C CA . PRO A 1 101 ? -13.983 8.796 0.950 1.00 62.97 101 PRO A CA 1
ATOM 786 C C . PRO A 1 101 ? -14.471 10.176 0.475 1.00 62.97 101 PRO A C 1
ATOM 788 O O . PRO A 1 101 ? -14.352 11.168 1.199 1.00 62.97 101 PRO A O 1
ATOM 791 N N . LYS A 1 102 ? -15.064 10.225 -0.732 1.00 65.19 102 LYS A N 1
ATOM 792 C CA . LYS A 1 102 ? -15.633 11.439 -1.364 1.00 65.19 102 LYS A CA 1
ATOM 793 C C . LYS A 1 102 ? -16.330 12.404 -0.398 1.00 65.19 102 LYS A C 1
ATOM 795 O O . LYS A 1 102 ? -16.019 13.589 -0.463 1.00 65.19 102 LYS A O 1
ATOM 800 N N . PRO A 1 103 ? -17.254 11.955 0.476 1.00 66.94 103 PRO A N 1
ATOM 801 C CA . PRO A 1 103 ? -18.012 12.884 1.307 1.00 66.94 103 PRO A CA 1
ATOM 802 C C . PRO A 1 103 ? -17.157 13.580 2.364 1.00 66.94 103 PRO A C 1
ATOM 804 O O . PRO A 1 103 ? -17.481 14.697 2.738 1.00 66.94 103 PRO A O 1
ATOM 807 N N . ILE A 1 104 ? -16.078 12.952 2.839 1.00 70.00 104 ILE A N 1
ATOM 808 C CA . ILE A 1 104 ? -15.248 13.508 3.916 1.00 70.00 104 ILE A CA 1
ATOM 809 C C . ILE A 1 104 ? -14.130 14.368 3.334 1.00 70.00 104 ILE A C 1
ATOM 811 O O . ILE A 1 104 ? -13.735 15.333 3.973 1.00 70.00 104 ILE A O 1
ATOM 815 N N . ALA A 1 105 ? -13.679 14.084 2.106 1.00 70.88 105 ALA A N 1
ATOM 816 C CA . ALA A 1 105 ? -12.579 14.794 1.451 1.00 70.88 105 ALA A CA 1
ATOM 817 C C . ALA A 1 105 ? -12.727 16.329 1.482 1.00 70.88 105 ALA A C 1
ATOM 819 O O . ALA A 1 105 ? -11.735 17.026 1.656 1.00 70.88 105 ALA A O 1
ATOM 820 N N . ALA A 1 106 ? -13.954 16.855 1.374 1.00 75.44 106 ALA A N 1
ATOM 821 C CA . ALA A 1 106 ? -14.225 18.296 1.433 1.00 75.44 106 ALA A CA 1
ATOM 822 C C . ALA A 1 106 ? -14.117 18.904 2.846 1.00 75.44 106 ALA A C 1
ATOM 824 O O . ALA A 1 106 ? -13.934 20.110 2.987 1.00 75.44 106 ALA A O 1
ATOM 825 N N . TYR A 1 107 ? -14.244 18.080 3.886 1.00 78.69 107 TYR A N 1
ATOM 826 C CA . TYR A 1 107 ? -14.219 18.493 5.289 1.00 78.69 107 TYR A CA 1
ATOM 827 C C . TYR A 1 107 ? -12.899 18.158 5.984 1.00 78.69 107 TYR A C 1
ATOM 829 O O . TYR A 1 107 ? -12.705 18.570 7.128 1.00 78.69 107 TYR A O 1
ATOM 837 N N . VAL A 1 108 ? -11.998 17.410 5.334 1.00 73.38 108 VAL A N 1
ATOM 838 C CA . VAL A 1 108 ? -10.680 17.121 5.900 1.00 73.38 108 VAL A CA 1
ATOM 839 C C . VAL A 1 108 ? -9.841 18.401 5.870 1.00 73.38 108 VAL A C 1
ATOM 841 O O . VAL A 1 108 ? -9.610 18.965 4.800 1.00 73.38 108 VAL A O 1
ATOM 844 N N . PRO A 1 109 ? -9.345 18.872 7.024 1.00 79.06 109 PRO A N 1
ATOM 845 C CA . PRO A 1 109 ? -8.398 19.970 7.056 1.00 79.06 109 PRO A CA 1
ATOM 846 C C . PRO A 1 109 ? -7.118 19.619 6.294 1.00 79.06 109 PRO A C 1
ATOM 848 O O . PRO A 1 109 ? -6.573 18.525 6.449 1.00 79.06 109 PRO A O 1
ATOM 851 N N . SER A 1 110 ? -6.563 20.581 5.561 1.00 77.12 110 SER A N 1
ATOM 852 C CA . SER A 1 110 ? -5.343 20.384 4.766 1.00 77.12 110 SER A CA 1
ATOM 853 C C . SER A 1 110 ? -4.147 19.879 5.582 1.00 77.12 110 SER A C 1
ATOM 855 O O . SER A 1 110 ? -3.331 19.119 5.064 1.00 77.12 110 SER A O 1
ATOM 857 N N . PHE A 1 111 ? -4.064 20.222 6.874 1.00 79.06 111 PHE A N 1
ATOM 858 C CA . PHE A 1 111 ? -3.003 19.733 7.762 1.00 79.06 111 PHE A CA 1
ATOM 859 C C . PHE A 1 111 ? -3.035 18.210 7.972 1.00 79.06 111 PHE A C 1
ATOM 861 O O . PHE A 1 111 ? -2.022 17.635 8.366 1.00 79.06 111 PHE A O 1
ATOM 868 N N . LEU A 1 112 ? -4.175 17.553 7.722 1.00 77.75 112 LEU A N 1
ATOM 869 C CA . LEU A 1 112 ? -4.305 16.103 7.823 1.00 77.75 112 LEU A CA 1
ATOM 870 C C . LEU A 1 112 ? -3.896 15.373 6.540 1.00 77.75 112 LEU A C 1
ATOM 872 O O . LEU A 1 112 ? -3.552 14.198 6.614 1.00 77.75 112 LEU A O 1
ATOM 876 N N . HIS A 1 113 ? -3.876 16.041 5.383 1.00 80.06 113 HIS A N 1
ATOM 877 C CA . HIS A 1 113 ? -3.563 15.408 4.095 1.00 80.06 113 HIS A CA 1
ATOM 878 C C . HIS A 1 113 ? -2.258 14.592 4.085 1.00 80.06 113 HIS A C 1
ATOM 880 O O . HIS A 1 113 ? -2.281 13.492 3.533 1.00 80.06 113 HIS A O 1
ATOM 886 N N . PRO A 1 114 ? -1.149 15.037 4.716 1.00 77.75 114 PRO A N 1
ATOM 887 C CA . PRO A 1 114 ? 0.089 14.261 4.733 1.00 77.75 114 PRO A CA 1
ATOM 888 C C . PRO A 1 114 ? -0.056 12.885 5.392 1.00 77.75 114 PRO A C 1
ATOM 890 O O . PRO A 1 114 ? 0.650 11.962 5.009 1.00 77.75 114 PRO A O 1
ATOM 893 N N . PHE A 1 115 ? -0.974 12.730 6.353 1.00 74.75 115 PHE A N 1
ATOM 894 C CA . PHE A 1 115 ? -1.188 11.468 7.074 1.00 74.75 115 PHE A CA 1
ATOM 895 C C . PHE A 1 115 ? -1.978 10.430 6.274 1.00 74.75 115 PHE A C 1
ATOM 897 O O . PHE A 1 115 ? -1.960 9.255 6.622 1.00 74.75 115 PHE A O 1
ATOM 904 N N . PHE A 1 116 ? -2.654 10.860 5.209 1.00 75.50 116 PHE A N 1
ATOM 905 C CA . PHE A 1 116 ? -3.463 10.009 4.330 1.00 75.50 116 PHE A CA 1
ATOM 906 C C . PHE A 1 116 ? -2.892 9.931 2.911 1.00 75.50 116 PHE A C 1
ATOM 908 O O . PHE A 1 116 ? -3.549 9.463 1.979 1.00 75.50 116 PHE A O 1
ATOM 915 N N . MET A 1 117 ? -1.681 10.455 2.732 1.00 78.62 117 MET A N 1
ATOM 916 C CA . MET A 1 117 ? -0.960 10.406 1.477 1.00 78.62 117 MET A CA 1
ATOM 917 C C . MET A 1 117 ? -0.245 9.059 1.382 1.00 78.62 117 MET A C 1
ATOM 919 O O . MET A 1 117 ? 0.638 8.757 2.182 1.00 78.62 117 MET A O 1
ATOM 923 N N . HIS A 1 118 ? -0.614 8.267 0.384 1.00 80.19 118 HIS A N 1
ATOM 924 C CA . HIS A 1 118 ? -0.053 6.944 0.143 1.00 80.19 118 HIS A CA 1
ATOM 925 C C . HIS A 1 118 ? 0.651 6.905 -1.213 1.00 80.19 118 HIS A C 1
ATOM 927 O O . HIS A 1 118 ? 0.291 7.638 -2.137 1.00 80.19 118 HIS A O 1
ATOM 933 N N . CYS A 1 119 ? 1.670 6.057 -1.340 1.00 80.88 119 CYS A N 1
ATOM 934 C CA . CYS A 1 119 ? 2.315 5.807 -2.627 1.00 80.88 119 CYS A CA 1
ATOM 935 C C . CYS A 1 119 ? 1.399 4.907 -3.463 1.00 80.88 119 CYS A C 1
ATOM 937 O O . CYS A 1 119 ? 1.061 3.815 -3.014 1.00 80.88 119 CYS A O 1
ATOM 939 N N . VAL A 1 120 ? 0.989 5.373 -4.643 1.00 84.00 120 VAL A N 1
ATOM 940 C CA . VAL A 1 120 ? 0.052 4.642 -5.518 1.00 84.00 120 VAL A CA 1
ATOM 941 C C . VAL A 1 120 ? 0.751 4.113 -6.759 1.00 84.00 120 VAL A C 1
ATOM 943 O O . VAL A 1 120 ? 0.505 2.975 -7.148 1.00 84.00 120 VAL A O 1
ATOM 946 N N . SER A 1 121 ? 1.643 4.911 -7.345 1.00 84.69 121 SER A N 1
ATOM 947 C CA . SER A 1 121 ? 2.444 4.507 -8.497 1.00 84.69 121 SER A CA 1
ATOM 948 C C . SER A 1 121 ? 3.917 4.739 -8.202 1.00 84.69 121 SER A C 1
ATOM 950 O O . SER A 1 121 ? 4.302 5.791 -7.678 1.00 84.69 121 SER A O 1
ATOM 952 N N . ILE A 1 122 ? 4.739 3.729 -8.468 1.00 87.19 122 ILE A N 1
ATOM 953 C CA . ILE A 1 122 ? 6.177 3.766 -8.215 1.00 87.19 122 ILE A CA 1
ATOM 954 C C . ILE A 1 122 ? 6.893 3.325 -9.486 1.00 87.19 122 ILE A C 1
ATOM 956 O O . ILE A 1 122 ? 6.744 2.194 -9.935 1.00 87.19 122 ILE A O 1
ATOM 960 N N . GLU A 1 123 ? 7.713 4.210 -10.034 1.00 89.56 123 GLU A N 1
ATOM 961 C CA . GLU A 1 123 ? 8.671 3.920 -11.090 1.00 89.56 123 GLU A CA 1
ATOM 962 C C . GLU A 1 123 ? 10.074 3.856 -10.494 1.00 89.56 123 GLU A C 1
ATOM 964 O O . GLU A 1 123 ? 10.511 4.789 -9.817 1.00 89.56 123 GLU A O 1
ATOM 969 N N . VAL A 1 124 ? 10.791 2.763 -10.746 1.00 88.75 124 VAL A N 1
ATOM 970 C CA . VAL A 1 124 ? 12.151 2.549 -10.239 1.00 88.75 124 VAL A CA 1
ATOM 971 C C . VAL A 1 124 ? 13.076 2.101 -11.358 1.00 88.75 124 VAL A C 1
ATOM 973 O O . VAL A 1 124 ? 12.723 1.229 -12.153 1.00 88.75 124 VAL A O 1
ATOM 976 N N . ASN A 1 125 ? 14.285 2.662 -11.382 1.00 86.19 125 ASN A N 1
ATOM 977 C CA . ASN A 1 125 ? 15.347 2.245 -12.290 1.00 86.19 125 ASN A CA 1
ATOM 978 C C . ASN A 1 125 ? 16.355 1.366 -11.549 1.00 86.19 125 ASN A C 1
ATOM 980 O O . ASN A 1 125 ? 16.909 1.790 -10.542 1.00 86.19 125 ASN A O 1
ATOM 984 N N . ASN A 1 126 ? 16.620 0.173 -12.081 1.00 85.00 126 ASN A N 1
ATOM 985 C CA . ASN A 1 126 ? 17.524 -0.833 -11.521 1.00 85.00 126 ASN A CA 1
ATOM 986 C C . ASN A 1 126 ? 17.298 -1.078 -10.012 1.00 85.00 126 ASN A C 1
ATOM 988 O O . ASN A 1 126 ? 18.202 -0.827 -9.217 1.00 85.00 126 ASN A O 1
ATOM 992 N N . PRO A 1 127 ? 16.100 -1.537 -9.604 1.00 85.69 127 PRO A N 1
ATOM 993 C CA . PRO A 1 127 ? 15.825 -1.831 -8.205 1.00 85.69 127 PRO A CA 1
ATOM 994 C C . PRO A 1 127 ? 16.604 -3.057 -7.721 1.00 85.69 127 PRO A C 1
ATOM 996 O O . PRO A 1 127 ? 16.757 -4.035 -8.455 1.00 85.69 127 PRO A O 1
ATOM 999 N N . ASP A 1 128 ? 17.002 -3.014 -6.451 1.00 86.81 128 ASP A N 1
ATOM 1000 C CA . ASP A 1 128 ? 17.571 -4.153 -5.727 1.00 86.81 128 ASP A CA 1
ATOM 1001 C C . ASP A 1 128 ? 16.450 -4.958 -5.042 1.00 86.81 128 ASP A C 1
ATOM 1003 O O . ASP A 1 128 ? 15.393 -4.407 -4.708 1.00 86.81 128 ASP A O 1
ATOM 1007 N N . ASP A 1 129 ? 16.688 -6.236 -4.730 1.00 84.50 129 ASP A N 1
ATOM 1008 C CA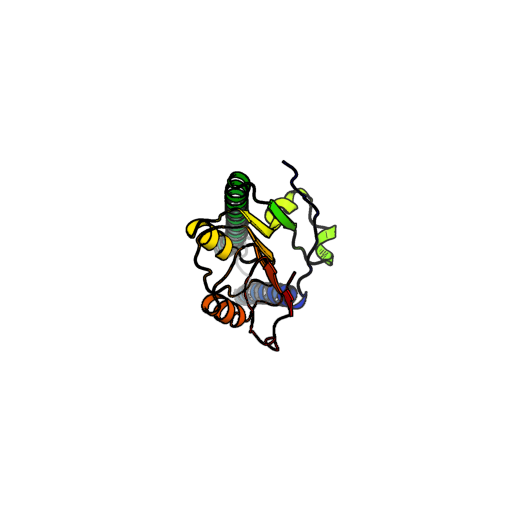 . ASP A 1 129 ? 15.693 -7.111 -4.079 1.00 84.50 129 ASP A CA 1
ATOM 1009 C C . ASP A 1 129 ? 15.179 -6.544 -2.747 1.00 84.50 129 ASP A C 1
ATOM 1011 O O . ASP A 1 129 ? 13.988 -6.622 -2.433 1.00 84.50 129 ASP A O 1
ATOM 1015 N N . ALA A 1 130 ? 16.063 -5.908 -1.970 1.00 84.75 130 ALA A N 1
ATOM 1016 C CA . ALA A 1 130 ? 15.690 -5.260 -0.716 1.00 84.75 130 ALA A CA 1
ATOM 1017 C C . ALA A 1 130 ? 14.660 -4.144 -0.947 1.00 84.75 130 ALA A C 1
ATOM 1019 O O . ALA A 1 130 ? 13.683 -4.029 -0.207 1.00 84.75 130 ALA A O 1
ATOM 1020 N N . MET A 1 131 ? 14.832 -3.358 -2.008 1.00 84.44 131 MET A N 1
ATOM 1021 C CA . MET A 1 131 ? 13.924 -2.269 -2.339 1.00 84.44 131 MET A CA 1
ATOM 1022 C C . MET A 1 131 ? 12.584 -2.786 -2.856 1.00 84.44 131 MET A C 1
ATOM 1024 O O . MET A 1 131 ? 11.540 -2.280 -2.450 1.00 84.44 131 MET A O 1
ATOM 1028 N N . LEU A 1 132 ? 12.596 -3.828 -3.687 1.00 85.69 132 LEU A N 1
ATOM 1029 C CA . LEU A 1 132 ? 11.367 -4.497 -4.110 1.00 85.69 132 LEU A CA 1
ATOM 1030 C C . LEU A 1 132 ? 10.604 -5.058 -2.917 1.00 85.69 132 LEU A C 1
ATOM 1032 O O . LEU A 1 132 ? 9.395 -4.867 -2.838 1.00 85.69 132 LEU A O 1
ATOM 1036 N N . SER A 1 133 ? 11.293 -5.667 -1.951 1.00 84.94 133 SER A N 1
ATOM 1037 C CA . SER A 1 133 ? 10.652 -6.172 -0.736 1.00 84.94 133 SER A CA 1
ATOM 1038 C C . SER A 1 133 ? 9.987 -5.060 0.087 1.00 84.94 133 SER A C 1
ATOM 1040 O O . SER A 1 133 ? 8.891 -5.261 0.602 1.00 84.94 133 SER A O 1
ATOM 1042 N N . GLU A 1 134 ? 10.592 -3.868 0.157 1.00 85.06 134 GLU A N 1
ATOM 1043 C CA . GLU A 1 134 ? 10.012 -2.703 0.839 1.00 85.06 134 GLU A CA 1
ATOM 1044 C C . GLU A 1 134 ? 8.799 -2.142 0.091 1.00 85.06 134 GLU A C 1
ATOM 1046 O O . GLU A 1 134 ? 7.788 -1.822 0.719 1.00 85.06 134 GLU A O 1
ATOM 1051 N N . ILE A 1 135 ? 8.865 -2.064 -1.244 1.00 85.56 135 ILE A N 1
ATOM 1052 C CA . ILE A 1 135 ? 7.723 -1.679 -2.087 1.00 85.56 135 ILE A CA 1
ATOM 1053 C C . ILE A 1 135 ? 6.580 -2.683 -1.891 1.00 85.56 135 ILE A C 1
ATOM 1055 O O . ILE A 1 135 ? 5.429 -2.283 -1.733 1.00 85.56 135 ILE A O 1
ATOM 1059 N N . MET A 1 136 ? 6.900 -3.976 -1.801 1.00 82.69 136 MET A N 1
ATOM 1060 C CA . MET A 1 136 ? 5.943 -5.059 -1.558 1.00 82.69 136 MET A CA 1
ATOM 1061 C C . MET A 1 136 ? 5.377 -5.110 -0.132 1.00 82.69 136 MET A C 1
ATOM 1063 O O . MET A 1 136 ? 4.492 -5.919 0.150 1.00 82.69 136 MET A O 1
ATOM 1067 N N . GLN A 1 137 ? 5.837 -4.258 0.778 1.00 83.94 137 GLN A N 1
ATOM 1068 C CA . GLN A 1 137 ? 5.205 -4.087 2.086 1.00 83.94 137 GLN A CA 1
ATOM 1069 C C . GLN A 1 137 ? 4.186 -2.941 2.094 1.00 83.94 137 GLN A C 1
ATOM 1071 O O . GLN A 1 137 ? 3.458 -2.801 3.071 1.00 83.94 137 GLN A O 1
ATOM 1076 N N . GLN A 1 138 ? 4.117 -2.124 1.036 1.00 82.75 138 GLN A N 1
ATOM 1077 C CA . GLN A 1 138 ? 3.259 -0.938 0.990 1.00 82.75 138 GLN A CA 1
ATOM 1078 C C . GLN A 1 138 ? 1.829 -1.292 0.561 1.00 82.75 138 GLN A C 1
ATOM 1080 O O . GLN A 1 138 ? 1.589 -1.432 -0.626 1.00 82.75 138 GLN A O 1
ATOM 1085 N N . PRO A 1 139 ? 0.823 -1.324 1.445 1.00 76.75 139 PRO A N 1
ATOM 1086 C CA . PRO A 1 139 ? -0.495 -1.901 1.136 1.00 76.75 139 PRO A CA 1
ATOM 1087 C C . PRO A 1 139 ? -1.318 -1.175 0.050 1.00 76.75 139 PRO A C 1
ATOM 1089 O O . PRO A 1 139 ? -2.394 -1.646 -0.313 1.00 76.75 139 PRO A O 1
ATOM 1092 N N . PHE A 1 140 ? -0.861 -0.021 -0.444 1.00 78.56 140 PHE A N 1
ATOM 1093 C CA . PHE A 1 140 ? -1.621 0.857 -1.340 1.00 78.56 140 PHE A CA 1
ATOM 1094 C C . PHE A 1 140 ? -0.983 1.082 -2.717 1.00 78.56 140 PHE A C 1
ATOM 1096 O O . PHE A 1 140 ? -1.520 1.874 -3.491 1.00 78.56 140 PHE A O 1
ATOM 1103 N N . VAL A 1 141 ? 0.132 0.415 -3.033 1.00 84.19 141 VAL A N 1
ATOM 1104 C CA . VAL A 1 141 ? 0.766 0.520 -4.360 1.00 84.19 141 VAL A CA 1
ATOM 1105 C C . VAL A 1 141 ? -0.072 -0.237 -5.393 1.00 84.19 141 VAL A C 1
ATOM 1107 O O . VAL A 1 141 ? -0.271 -1.445 -5.319 1.00 84.19 141 VAL A O 1
ATOM 1110 N N . GLU A 1 142 ? -0.585 0.477 -6.380 1.00 84.94 142 GLU A N 1
ATOM 1111 C CA . GLU A 1 142 ? -1.424 -0.114 -7.423 1.00 84.94 142 GLU A CA 1
ATOM 1112 C C . GLU A 1 142 ? -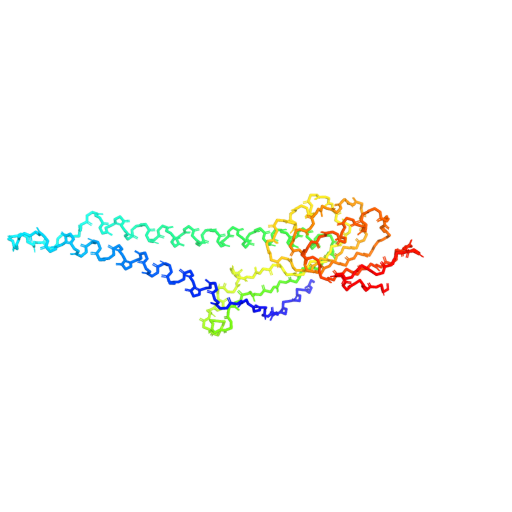0.643 -0.344 -8.703 1.00 84.94 142 GLU A C 1
ATOM 1114 O O . GLU A 1 142 ? -0.883 -1.333 -9.395 1.00 84.94 142 GLU A O 1
ATOM 1119 N N . GLU A 1 143 ? 0.291 0.558 -8.991 1.00 85.50 143 GLU A N 1
ATOM 1120 C CA . GLU A 1 143 ? 1.094 0.555 -10.200 1.00 85.50 143 GLU A CA 1
ATOM 1121 C C . GLU A 1 143 ? 2.584 0.497 -9.854 1.00 85.50 143 GLU A C 1
ATOM 1123 O O . GLU A 1 143 ? 3.091 1.265 -9.031 1.00 85.50 143 GLU A O 1
ATOM 1128 N N . LEU A 1 144 ? 3.297 -0.421 -10.502 1.00 88.25 144 LEU A N 1
ATOM 1129 C CA . LEU A 1 144 ? 4.741 -0.560 -10.376 1.00 88.25 144 LEU A CA 1
ATOM 1130 C C . LEU A 1 144 ? 5.379 -0.593 -11.760 1.00 88.25 144 LEU A C 1
ATOM 1132 O O . LEU A 1 144 ? 5.065 -1.460 -12.576 1.00 88.25 144 LEU A O 1
ATOM 1136 N N . ILE A 1 145 ? 6.292 0.340 -12.009 1.00 88.25 145 ILE A N 1
ATOM 1137 C CA . ILE A 1 145 ? 7.057 0.446 -13.248 1.00 88.25 145 ILE A CA 1
ATOM 1138 C C . ILE A 1 145 ? 8.516 0.139 -12.924 1.00 88.25 145 ILE A C 1
ATOM 1140 O O . ILE A 1 145 ? 9.165 0.846 -12.155 1.00 88.25 145 ILE A O 1
ATOM 1144 N N . LEU A 1 146 ? 9.038 -0.935 -13.503 1.00 88.81 146 LEU A N 1
ATOM 1145 C CA . LEU A 1 146 ? 10.396 -1.401 -13.268 1.00 88.81 146 LEU A CA 1
ATOM 1146 C C . LEU A 1 146 ? 11.217 -1.244 -14.544 1.00 88.81 146 LEU A C 1
ATOM 1148 O O . LEU A 1 146 ? 10.946 -1.885 -15.564 1.00 88.81 146 LEU A O 1
ATOM 1152 N N . ASN A 1 147 ? 12.244 -0.404 -14.477 1.00 85.31 147 ASN A N 1
ATOM 1153 C CA . ASN A 1 147 ? 13.154 -0.142 -15.583 1.00 85.31 147 ASN A CA 1
ATOM 1154 C C . ASN A 1 147 ? 14.498 -0.834 -15.318 1.00 85.31 147 ASN A C 1
ATOM 1156 O O . ASN A 1 147 ? 15.181 -0.496 -14.355 1.00 85.31 147 ASN A O 1
ATOM 1160 N N . GLY A 1 148 ? 14.908 -1.777 -16.171 1.00 80.38 148 GLY A N 1
ATOM 1161 C CA . GLY A 1 148 ? 16.178 -2.499 -15.996 1.00 80.38 148 GLY A CA 1
ATOM 1162 C C . GLY A 1 148 ? 16.209 -3.397 -14.752 1.00 80.38 148 GLY A C 1
ATOM 1163 O O . GLY A 1 148 ? 15.154 -3.826 -14.295 1.00 80.38 148 GLY A O 1
ATOM 1164 N N . GLY A 1 149 ? 17.407 -3.686 -14.231 1.00 77.06 149 GLY A N 1
ATOM 1165 C CA . GLY A 1 149 ? 17.661 -4.430 -12.988 1.00 77.06 149 GLY A CA 1
ATOM 1166 C C . GLY A 1 149 ? 17.783 -5.958 -13.107 1.00 77.06 149 GLY A C 1
ATOM 1167 O O . GLY A 1 149 ? 17.228 -6.595 -14.008 1.00 77.06 149 GLY A O 1
ATOM 1168 N N . LEU A 1 150 ? 18.515 -6.539 -12.151 1.00 73.50 150 LEU A N 1
ATOM 1169 C CA . LEU A 1 150 ? 18.635 -7.979 -11.911 1.00 73.50 150 LEU A CA 1
ATOM 1170 C C . LEU A 1 150 ? 17.967 -8.286 -10.570 1.00 73.50 150 LEU A C 1
ATOM 1172 O O . LEU A 1 150 ? 18.620 -8.283 -9.536 1.00 73.50 150 LEU A O 1
ATOM 1176 N N . TYR A 1 151 ? 16.655 -8.478 -10.605 1.00 74.38 151 TYR A N 1
ATOM 1177 C CA . TYR A 1 151 ? 15.861 -8.825 -9.432 1.00 74.38 151 TYR A CA 1
ATOM 1178 C C . TYR A 1 151 ? 14.933 -9.986 -9.742 1.00 74.38 151 TYR A C 1
ATOM 1180 O O . TYR A 1 151 ? 14.469 -10.145 -10.885 1.00 74.38 151 TYR A O 1
ATOM 1188 N N . ASP A 1 152 ? 14.615 -10.737 -8.700 1.00 75.88 152 ASP A N 1
ATOM 1189 C CA . ASP A 1 152 ? 13.553 -11.727 -8.741 1.00 75.88 152 ASP A CA 1
ATOM 1190 C C . ASP A 1 152 ? 12.225 -11.042 -8.439 1.00 75.88 152 ASP A C 1
ATOM 1192 O O . ASP A 1 152 ? 12.107 -10.234 -7.520 1.00 75.88 152 ASP A O 1
ATOM 1196 N N . LEU A 1 153 ? 11.207 -11.330 -9.248 1.00 72.62 153 LEU A N 1
ATOM 1197 C CA . LEU A 1 153 ? 9.860 -10.823 -9.008 1.00 72.62 153 LEU A CA 1
ATOM 1198 C C . LEU A 1 153 ? 9.179 -11.747 -7.991 1.00 72.62 153 LEU A C 1
ATOM 1200 O O . LEU A 1 153 ? 8.791 -12.857 -8.359 1.00 72.62 153 LEU A O 1
ATOM 1204 N N . PRO A 1 154 ? 9.015 -11.339 -6.718 1.00 65.06 154 PRO A N 1
ATOM 1205 C CA . PRO A 1 154 ? 8.245 -12.132 -5.772 1.00 65.06 154 PRO A CA 1
ATOM 1206 C C . PRO A 1 154 ? 6.775 -12.186 -6.207 1.00 65.06 154 PRO A C 1
ATOM 1208 O O . PRO A 1 154 ? 6.300 -11.339 -6.963 1.00 65.06 154 PRO A O 1
ATOM 1211 N N . LYS A 1 155 ? 6.017 -13.158 -5.684 1.00 66.06 155 LYS A N 1
ATOM 1212 C CA . LYS A 1 155 ? 4.558 -13.221 -5.873 1.00 66.06 155 LYS A CA 1
ATOM 1213 C C . LYS A 1 155 ? 3.929 -11.895 -5.445 1.00 66.06 155 LYS A C 1
ATOM 1215 O O . LYS A 1 155 ? 3.947 -11.582 -4.258 1.00 66.06 155 LYS A O 1
ATOM 1220 N N . LEU A 1 156 ? 3.364 -11.159 -6.400 1.00 66.75 156 LEU A N 1
ATOM 1221 C CA . LEU A 1 156 ? 2.730 -9.854 -6.206 1.00 66.75 156 LEU A CA 1
ATOM 1222 C C . LEU A 1 156 ? 1.257 -10.085 -5.823 1.00 66.75 156 LEU A C 1
ATOM 1224 O O . LEU A 1 156 ? 0.436 -10.339 -6.707 1.00 66.75 156 LEU A O 1
ATOM 1228 N N . PRO A 1 157 ? 0.870 -10.075 -4.533 1.00 64.00 157 PRO A N 1
ATOM 1229 C CA . PRO A 1 157 ? -0.453 -10.561 -4.146 1.00 64.00 157 PRO A CA 1
ATOM 1230 C C . PRO A 1 157 ? -1.568 -9.552 -4.456 1.00 64.00 157 PRO A C 1
ATOM 1232 O O . PRO A 1 157 ? -2.720 -9.952 -4.604 1.00 64.00 157 PRO A O 1
ATOM 1235 N N . TRP A 1 158 ? -1.231 -8.262 -4.531 1.00 71.38 158 TRP A N 1
ATOM 1236 C CA . TRP A 1 158 ? -2.188 -7.149 -4.474 1.00 71.38 158 TRP A CA 1
ATOM 1237 C C . TRP A 1 158 ? -1.908 -6.025 -5.490 1.00 71.38 158 TRP A C 1
ATOM 1239 O O . TRP A 1 158 ? -2.565 -4.991 -5.443 1.00 71.38 158 TRP A O 1
ATOM 1249 N N . LEU A 1 159 ? -0.959 -6.219 -6.412 1.00 78.56 159 LEU A N 1
ATOM 1250 C CA . LEU A 1 159 ? -0.606 -5.216 -7.418 1.00 78.56 159 LEU A CA 1
ATOM 1251 C C . LEU A 1 159 ? -1.588 -5.257 -8.595 1.00 78.56 159 LEU A C 1
ATOM 1253 O O . LEU A 1 159 ? -1.810 -6.336 -9.138 1.00 78.56 159 LEU A O 1
ATOM 1257 N N . ASN A 1 160 ? -2.127 -4.110 -9.019 1.00 82.06 160 ASN A N 1
ATOM 1258 C CA . ASN A 1 160 ? -3.108 -4.044 -10.110 1.00 82.06 160 ASN A CA 1
ATOM 1259 C C . ASN A 1 160 ? -2.437 -3.937 -11.487 1.00 82.06 160 ASN A C 1
ATOM 1261 O O . ASN A 1 160 ? -2.865 -4.608 -12.430 1.00 82.06 160 ASN A O 1
ATOM 1265 N N . SER A 1 161 ? -1.392 -3.115 -11.600 1.00 83.44 161 SER A N 1
ATOM 1266 C CA . SER A 1 161 ? -0.715 -2.804 -12.861 1.00 83.44 161 SER A CA 1
ATOM 1267 C C . SER A 1 161 ? 0.799 -2.926 -12.721 1.00 83.44 161 SER A C 1
ATOM 1269 O O . SER A 1 161 ? 1.410 -2.256 -11.893 1.00 83.44 161 SER A O 1
ATOM 1271 N N . LEU A 1 162 ? 1.421 -3.764 -13.549 1.00 85.19 162 LEU A N 1
ATOM 1272 C CA . LEU A 1 162 ? 2.869 -3.972 -13.565 1.00 85.19 162 LEU A CA 1
ATOM 1273 C C . LEU A 1 162 ? 3.432 -3.669 -14.950 1.00 85.19 162 LEU A C 1
ATOM 1275 O O . LEU A 1 162 ? 3.013 -4.259 -15.945 1.00 85.19 162 LEU A O 1
ATOM 1279 N N . HIS A 1 163 ? 4.419 -2.784 -15.003 1.00 85.75 163 HIS A N 1
ATOM 1280 C CA . HIS A 1 163 ? 5.127 -2.417 -16.220 1.00 85.75 163 HIS A CA 1
ATOM 1281 C C . HIS A 1 163 ? 6.591 -2.811 -16.068 1.00 85.75 163 HIS A C 1
ATOM 1283 O O . HIS A 1 163 ? 7.257 -2.370 -15.135 1.00 85.75 163 HIS A O 1
ATOM 1289 N N . ILE A 1 164 ? 7.110 -3.630 -16.978 1.00 85.00 164 ILE A N 1
ATOM 1290 C CA . ILE A 1 164 ? 8.497 -4.094 -16.920 1.00 85.00 164 ILE A CA 1
ATOM 1291 C C . ILE A 1 164 ? 9.198 -3.751 -18.229 1.00 85.00 164 ILE A C 1
ATOM 1293 O O . ILE A 1 164 ? 8.823 -4.233 -19.298 1.00 85.00 164 ILE A O 1
ATOM 1297 N N . ARG A 1 165 ? 10.240 -2.920 -18.137 1.00 82.25 165 ARG A N 1
ATOM 1298 C CA . ARG A 1 165 ? 11.096 -2.513 -19.260 1.00 82.25 165 ARG A CA 1
ATOM 1299 C C . ARG A 1 165 ? 12.429 -3.256 -19.235 1.00 82.25 165 ARG A C 1
ATOM 1301 O O . ARG A 1 165 ? 13.493 -2.649 -19.115 1.00 82.25 165 ARG A O 1
ATOM 1308 N N . ARG A 1 166 ? 12.360 -4.584 -19.302 1.00 79.31 166 ARG A N 1
ATOM 1309 C CA . ARG A 1 166 ? 13.505 -5.484 -19.499 1.00 79.31 166 ARG A CA 1
ATOM 1310 C C . ARG A 1 166 ? 13.028 -6.786 -20.149 1.00 79.31 166 ARG A C 1
ATOM 1312 O O . ARG A 1 166 ? 11.857 -7.129 -19.978 1.00 79.31 166 ARG A O 1
ATOM 1319 N N . PRO A 1 167 ? 13.910 -7.529 -20.835 1.00 76.12 167 PRO A N 1
ATOM 1320 C CA . PRO A 1 167 ? 13.585 -8.880 -21.265 1.00 76.12 167 PRO A CA 1
ATOM 1321 C C . PRO A 1 167 ? 13.329 -9.766 -20.041 1.00 76.12 167 PRO A C 1
ATOM 1323 O O . PRO A 1 167 ? 14.097 -9.751 -19.077 1.00 76.12 167 PRO A O 1
ATOM 1326 N N . ILE A 1 168 ? 12.236 -10.525 -20.076 1.00 77.25 168 ILE A N 1
ATOM 1327 C CA . ILE A 1 168 ? 11.871 -11.489 -19.033 1.00 77.25 168 ILE A CA 1
ATOM 1328 C C . ILE A 1 168 ? 11.819 -12.887 -19.645 1.00 77.25 168 ILE A C 1
ATOM 1330 O O . ILE A 1 168 ? 11.359 -13.062 -20.773 1.00 77.25 168 ILE A O 1
ATOM 1334 N N . HIS A 1 169 ? 12.254 -13.888 -18.880 1.00 78.25 169 HIS A N 1
ATOM 1335 C CA . HIS A 1 169 ? 12.105 -15.292 -19.244 1.00 78.25 169 HIS A CA 1
ATOM 1336 C C . HIS A 1 169 ? 10.644 -15.766 -19.176 1.00 78.25 169 HIS A C 1
ATOM 1338 O O . HIS A 1 169 ? 9.841 -15.308 -18.359 1.00 78.25 169 HIS A O 1
ATOM 1344 N N . THR A 1 170 ? 10.312 -16.753 -20.008 1.00 73.38 170 THR A N 1
ATOM 1345 C CA . THR A 1 170 ? 8.969 -17.343 -20.115 1.00 73.38 170 THR A CA 1
ATOM 1346 C C . THR A 1 170 ? 8.440 -17.874 -18.778 1.00 73.38 170 THR A C 1
ATOM 1348 O O . THR A 1 170 ? 7.253 -17.736 -18.489 1.00 73.38 170 THR A O 1
ATOM 1351 N N . GLU A 1 171 ? 9.305 -18.446 -17.936 1.00 77.00 171 GLU A N 1
ATOM 1352 C CA . GLU A 1 171 ? 8.913 -18.993 -16.630 1.00 77.00 171 GLU A CA 1
ATOM 1353 C C . GLU A 1 171 ? 8.406 -17.900 -15.682 1.00 77.00 171 GLU A C 1
ATOM 1355 O O . GLU A 1 171 ? 7.287 -17.988 -15.177 1.00 77.00 171 GLU A O 1
ATOM 1360 N N . THR A 1 172 ? 9.168 -16.815 -15.524 1.00 76.50 172 THR A N 1
ATOM 1361 C CA . THR A 1 172 ? 8.787 -15.667 -14.690 1.00 76.50 172 THR A CA 1
ATOM 1362 C C . THR A 1 172 ? 7.510 -14.998 -15.205 1.00 76.50 172 THR A C 1
ATOM 1364 O O . THR A 1 172 ? 6.657 -14.594 -14.417 1.00 76.50 172 THR A O 1
ATOM 1367 N N . PHE A 1 173 ? 7.316 -14.927 -16.528 1.00 76.94 173 PHE A N 1
ATOM 1368 C CA . PHE A 1 173 ? 6.066 -14.436 -17.116 1.00 76.94 173 PHE A CA 1
ATOM 1369 C C . PHE A 1 173 ? 4.853 -15.282 -16.702 1.00 76.94 173 PHE A C 1
ATOM 1371 O O . PHE A 1 173 ? 3.817 -14.740 -16.311 1.00 76.94 173 PHE A O 1
ATOM 1378 N N . LEU A 1 174 ? 4.977 -16.612 -16.750 1.00 75.38 174 LEU A N 1
ATOM 1379 C CA . LEU A 1 174 ? 3.903 -17.524 -16.352 1.00 75.38 174 LEU A CA 1
ATOM 1380 C C . LEU A 1 174 ? 3.590 -17.426 -14.855 1.00 75.38 174 LEU A C 1
ATOM 1382 O O . LEU A 1 174 ? 2.437 -17.595 -14.459 1.00 75.38 174 LEU A O 1
ATOM 1386 N N . GLU A 1 175 ? 4.585 -17.145 -14.015 1.00 78.12 175 GLU A N 1
ATOM 1387 C CA . GLU A 1 175 ? 4.378 -16.892 -12.587 1.00 78.12 175 GLU A CA 1
ATOM 1388 C C . GLU A 1 175 ? 3.655 -15.570 -12.325 1.00 78.12 175 GLU A C 1
ATOM 1390 O O . GLU A 1 175 ? 2.702 -15.542 -11.540 1.00 78.12 175 GLU A O 1
ATOM 1395 N N . LEU A 1 176 ? 4.027 -14.500 -13.033 1.00 76.44 176 LEU A N 1
ATOM 1396 C CA . LEU A 1 176 ? 3.319 -13.220 -12.974 1.00 76.44 176 LEU A CA 1
ATOM 1397 C C . LEU A 1 176 ? 1.862 -13.369 -13.417 1.00 76.44 176 LEU A C 1
ATOM 1399 O O . LEU A 1 176 ? 0.967 -12.826 -12.772 1.00 76.44 176 LEU A O 1
ATOM 1403 N N . CYS A 1 177 ? 1.601 -14.184 -14.442 1.00 73.19 177 CYS A N 1
ATOM 1404 C CA . CYS A 1 177 ? 0.241 -14.438 -14.913 1.00 73.19 177 CYS A CA 1
ATOM 1405 C C . CYS A 1 177 ? -0.646 -15.171 -13.891 1.00 73.19 177 CYS A C 1
ATOM 1407 O O . CYS A 1 177 ? -1.871 -15.111 -13.974 1.00 73.19 177 CYS A O 1
ATOM 1409 N N . LYS A 1 178 ? -0.052 -15.867 -12.913 1.00 74.00 178 LYS A N 1
ATOM 1410 C CA . LYS A 1 178 ? -0.786 -16.549 -11.832 1.00 74.00 178 LYS A CA 1
ATOM 1411 C C . LYS A 1 178 ? -1.163 -15.608 -10.683 1.00 74.00 178 LYS A C 1
ATOM 1413 O O . LYS A 1 178 ? -1.886 -16.025 -9.773 1.00 74.00 178 LYS A O 1
ATOM 1418 N N . CYS A 1 179 ? -0.686 -14.364 -10.686 1.00 74.44 179 CYS A N 1
ATOM 1419 C CA . CYS A 1 179 ? -0.988 -13.395 -9.639 1.00 74.44 179 CYS A CA 1
ATOM 1420 C C . CYS A 1 179 ? -2.435 -12.899 -9.773 1.00 74.44 179 CYS A C 1
ATOM 1422 O O . CYS A 1 179 ? -2.769 -12.166 -10.695 1.00 74.44 179 CYS A O 1
ATOM 1424 N N . ARG A 1 180 ? -3.304 -13.281 -8.825 1.00 71.06 180 ARG A N 1
ATOM 1425 C CA . ARG A 1 180 ? -4.746 -12.954 -8.855 1.00 71.06 180 ARG A CA 1
ATOM 1426 C C . ARG A 1 180 ? -5.065 -11.458 -8.772 1.00 71.06 180 ARG A C 1
ATOM 1428 O O . ARG A 1 180 ? -6.154 -11.070 -9.177 1.00 71.06 180 ARG A O 1
ATOM 1435 N N . GLY A 1 181 ? -4.167 -10.652 -8.205 1.00 72.06 181 GLY A N 1
ATOM 1436 C CA . GLY A 1 181 ? -4.349 -9.201 -8.100 1.00 72.06 181 GLY A CA 1
ATOM 1437 C C . GLY A 1 181 ? -4.040 -8.450 -9.396 1.00 72.06 181 GLY A C 1
ATOM 1438 O O . GLY A 1 181 ? -4.553 -7.353 -9.595 1.00 72.06 181 GLY A O 1
ATOM 1439 N N . LEU A 1 182 ? -3.247 -9.052 -10.289 1.00 76.31 182 LEU A N 1
ATOM 1440 C CA . LEU A 1 182 ? -2.722 -8.379 -11.467 1.00 76.31 182 LEU A CA 1
ATOM 1441 C C . LEU A 1 182 ? -3.798 -8.283 -12.552 1.00 76.31 182 LEU A C 1
ATOM 1443 O O . LEU A 1 182 ? -4.303 -9.292 -13.035 1.00 76.31 182 LEU A O 1
ATOM 1447 N N . GLN A 1 183 ? -4.145 -7.058 -12.937 1.00 78.81 183 GLN A N 1
ATOM 1448 C CA . GLN A 1 183 ? -5.126 -6.769 -13.985 1.00 78.81 183 GLN A CA 1
ATOM 1449 C C . GLN A 1 183 ? -4.449 -6.359 -15.294 1.00 78.81 183 GLN A C 1
ATOM 1451 O O . GLN A 1 183 ? -4.934 -6.690 -16.380 1.00 78.81 183 GLN A O 1
ATOM 1456 N N . GLN A 1 184 ? -3.339 -5.628 -15.189 1.00 79.88 184 GLN A N 1
ATOM 1457 C CA . GLN A 1 184 ? -2.576 -5.115 -16.318 1.00 79.88 184 GLN A CA 1
ATOM 1458 C C . GLN A 1 184 ? -1.112 -5.525 -16.188 1.00 79.88 184 GLN A C 1
ATOM 1460 O O . GLN A 1 184 ? -0.474 -5.303 -15.159 1.00 79.88 184 GLN A O 1
ATOM 1465 N N . LEU A 1 185 ? -0.580 -6.104 -17.261 1.00 81.50 185 LEU A N 1
ATOM 1466 C CA . LEU A 1 185 ? 0.832 -6.430 -17.393 1.00 81.50 185 LEU A CA 1
ATOM 1467 C C . LEU A 1 185 ? 1.326 -5.849 -18.715 1.00 81.50 185 LEU A C 1
ATOM 1469 O O . LEU A 1 185 ? 0.851 -6.244 -19.783 1.00 81.50 185 LEU A O 1
ATOM 1473 N N . ALA A 1 186 ? 2.258 -4.905 -18.632 1.00 80.50 186 ALA A N 1
ATOM 1474 C CA . ALA A 1 186 ? 2.911 -4.305 -19.782 1.00 80.50 186 ALA A CA 1
ATOM 1475 C C . ALA A 1 186 ? 4.379 -4.720 -19.810 1.00 80.50 186 ALA A C 1
ATOM 1477 O O . ALA A 1 186 ? 5.137 -4.454 -18.875 1.00 80.50 186 ALA A O 1
ATOM 1478 N N . LEU A 1 187 ? 4.777 -5.376 -20.892 1.00 79.00 187 LEU A N 1
ATOM 1479 C CA . LEU A 1 187 ? 6.135 -5.868 -21.083 1.00 79.00 187 LEU A CA 1
ATOM 1480 C C . LEU A 1 187 ? 6.731 -5.174 -22.291 1.00 79.00 187 LEU A C 1
ATOM 1482 O O . LEU A 1 187 ? 6.174 -5.256 -23.385 1.00 79.00 187 LEU A O 1
ATOM 1486 N N . TYR A 1 188 ? 7.868 -4.526 -22.081 1.00 74.19 188 TYR A N 1
ATOM 1487 C CA . TYR A 1 188 ? 8.607 -3.834 -23.126 1.00 74.19 188 TYR A CA 1
ATOM 1488 C C . TYR A 1 188 ? 9.895 -4.603 -23.410 1.00 74.19 188 TYR A C 1
ATOM 1490 O O . TYR A 1 188 ? 10.539 -5.108 -22.487 1.00 74.19 188 TYR A O 1
ATOM 1498 N N . ASN A 1 189 ? 10.286 -4.681 -24.683 1.00 66.94 189 ASN A N 1
ATOM 1499 C CA . ASN A 1 189 ? 11.523 -5.340 -25.127 1.00 66.94 189 ASN A CA 1
ATOM 1500 C C . ASN A 1 189 ? 11.662 -6.803 -24.658 1.00 66.94 189 ASN A C 1
ATOM 1502 O O . ASN A 1 189 ? 12.747 -7.245 -24.288 1.00 66.94 189 ASN A O 1
ATOM 1506 N N . SER A 1 190 ? 10.556 -7.552 -24.646 1.00 63.06 190 SER A N 1
ATOM 1507 C CA . SER A 1 190 ? 10.561 -8.985 -24.337 1.00 63.06 190 SER A CA 1
ATOM 1508 C C . SER A 1 190 ? 10.368 -9.821 -25.608 1.00 63.06 190 SER A C 1
ATOM 1510 O O . SER A 1 190 ? 9.380 -9.652 -26.333 1.00 63.06 190 SER A O 1
ATOM 1512 N N . GLU A 1 191 ? 11.296 -10.747 -25.853 1.00 63.12 191 GLU A N 1
ATOM 1513 C CA . GLU A 1 191 ? 11.267 -11.750 -26.932 1.00 63.12 191 GLU A CA 1
ATOM 1514 C C . GLU A 1 191 ? 10.324 -12.912 -26.565 1.00 63.12 191 GLU A C 1
ATOM 1516 O O . GLU A 1 191 ? 10.709 -14.072 -26.442 1.00 63.12 191 GLU A O 1
ATOM 1521 N N . LEU A 1 192 ? 9.057 -12.589 -26.299 1.00 61.50 192 LEU A N 1
ATOM 1522 C CA . LEU A 1 192 ? 8.016 -13.577 -26.011 1.00 61.50 192 LEU A CA 1
ATOM 1523 C C . LEU A 1 192 ? 7.332 -13.938 -27.336 1.00 61.50 192 LEU A C 1
ATOM 1525 O O . LEU A 1 192 ? 6.279 -13.400 -27.682 1.00 61.50 192 LEU A O 1
ATOM 1529 N N . ASP A 1 193 ? 7.973 -14.802 -28.119 1.00 51.62 193 ASP A N 1
ATOM 1530 C CA . ASP A 1 193 ? 7.578 -15.096 -29.506 1.00 51.62 193 ASP A CA 1
ATOM 1531 C C . ASP A 1 193 ? 6.412 -16.093 -29.655 1.00 51.62 193 ASP A C 1
ATOM 1533 O O . ASP A 1 193 ? 5.993 -16.381 -30.772 1.00 51.62 193 ASP A O 1
ATOM 1537 N N . SER A 1 194 ? 5.847 -16.632 -28.566 1.00 49.25 194 SER A N 1
ATOM 1538 C CA . SER A 1 194 ? 4.915 -17.775 -28.681 1.00 49.25 194 SER A CA 1
ATOM 1539 C C . SER A 1 194 ? 3.834 -17.919 -27.601 1.00 49.25 194 SER A C 1
ATOM 1541 O O . SER A 1 194 ? 3.199 -18.969 -27.512 1.00 49.25 194 SER A O 1
ATOM 1543 N N . LEU A 1 195 ? 3.571 -16.898 -26.781 1.00 53.50 195 LEU A N 1
ATOM 1544 C CA . LEU A 1 195 ? 2.603 -17.028 -25.685 1.00 53.50 195 LEU A CA 1
ATOM 1545 C C . LEU A 1 195 ? 1.208 -16.532 -26.083 1.00 53.50 195 LEU A C 1
ATOM 1547 O O . LEU A 1 195 ? 1.000 -15.348 -26.343 1.00 53.50 195 LEU A O 1
ATOM 1551 N N . SER A 1 196 ? 0.251 -17.463 -26.106 1.00 47.34 196 SER A N 1
ATOM 1552 C CA . SER A 1 196 ? -1.180 -17.194 -26.263 1.00 47.34 196 SER A CA 1
ATOM 1553 C C . SER A 1 196 ? -1.684 -16.227 -25.181 1.00 47.34 196 SER A C 1
ATOM 1555 O O . SER A 1 196 ? -1.221 -16.304 -24.038 1.00 47.34 196 SER A O 1
ATOM 1557 N N . PRO A 1 197 ? -2.644 -15.337 -25.493 1.00 51.03 197 PRO A N 1
ATOM 1558 C CA . PRO A 1 197 ? -3.249 -14.467 -24.491 1.00 51.03 197 PRO A CA 1
ATOM 1559 C C . PRO A 1 197 ? -3.880 -15.314 -23.378 1.00 51.03 197 PRO A C 1
ATOM 1561 O O . PRO A 1 197 ? -4.638 -16.243 -23.645 1.00 51.03 197 PRO A O 1
ATOM 1564 N N . VAL A 1 198 ? -3.534 -15.012 -22.126 1.00 55.69 198 VAL A N 1
ATOM 1565 C CA . VAL A 1 198 ? -4.126 -15.654 -20.947 1.00 55.69 198 VAL A CA 1
ATOM 1566 C C . VAL A 1 198 ? -5.444 -14.941 -20.640 1.00 55.69 198 VAL A C 1
ATOM 1568 O O . VAL A 1 198 ? -5.440 -13.734 -20.410 1.00 55.69 198 VAL A O 1
ATOM 1571 N N . ASP A 1 199 ? -6.552 -15.685 -20.601 1.00 48.78 199 ASP A N 1
ATOM 1572 C CA . ASP A 1 199 ? -7.944 -15.185 -20.589 1.00 48.78 199 ASP A CA 1
ATOM 1573 C C . ASP A 1 199 ? -8.309 -14.168 -19.482 1.00 48.78 199 ASP A C 1
ATOM 1575 O O . ASP A 1 199 ? -9.342 -13.508 -19.570 1.00 48.78 199 ASP A O 1
ATOM 1579 N N . ASN A 1 200 ? -7.474 -14.004 -18.450 1.00 48.78 200 ASN A N 1
ATOM 1580 C CA . ASN A 1 200 ? -7.756 -13.148 -17.290 1.00 48.78 200 ASN A CA 1
ATOM 1581 C C . ASN A 1 200 ? -6.911 -11.866 -17.210 1.00 48.78 200 ASN A C 1
ATOM 1583 O O . ASN A 1 200 ? -7.133 -11.058 -16.309 1.00 48.78 200 ASN A O 1
ATOM 1587 N N . LEU A 1 201 ? -5.957 -11.658 -18.121 1.00 55.72 201 LEU A N 1
ATOM 1588 C CA . LEU A 1 201 ? -5.041 -10.517 -18.080 1.00 55.72 201 LEU A CA 1
ATOM 1589 C C . LEU A 1 201 ? -5.182 -9.658 -19.328 1.00 55.72 201 LEU A C 1
ATOM 1591 O O . LEU A 1 201 ? -5.084 -10.145 -20.455 1.00 55.72 201 LEU A O 1
ATOM 1595 N N . LYS A 1 202 ? -5.316 -8.341 -19.134 1.00 57.03 202 LYS A N 1
ATOM 1596 C CA . LYS A 1 202 ? -5.063 -7.385 -20.216 1.00 57.03 202 LYS A CA 1
ATOM 1597 C C . LYS A 1 202 ? -3.549 -7.268 -20.389 1.00 57.03 202 LYS A C 1
ATOM 1599 O O . LYS A 1 202 ? -2.928 -6.327 -19.902 1.00 57.03 202 LYS A O 1
ATOM 1604 N N . CYS A 1 203 ? -2.956 -8.265 -21.040 1.00 54.00 203 CYS A N 1
ATOM 1605 C CA . CYS A 1 203 ? -1.564 -8.215 -21.466 1.00 54.00 203 CYS A CA 1
ATOM 1606 C C . CYS A 1 203 ? -1.454 -7.242 -22.641 1.00 54.00 203 CYS A C 1
ATOM 1608 O O . CYS A 1 203 ? -1.930 -7.523 -23.741 1.00 54.00 203 CYS A O 1
ATOM 1610 N N . LEU A 1 204 ? -0.848 -6.084 -22.394 1.00 52.56 204 LEU A N 1
ATOM 1611 C CA . LEU A 1 204 ? -0.552 -5.089 -23.418 1.00 52.56 204 LEU A CA 1
ATOM 1612 C C . LEU A 1 204 ? 0.929 -5.205 -23.770 1.00 52.56 204 LEU A C 1
ATOM 1614 O O . LEU A 1 204 ? 1.799 -4.853 -22.976 1.00 52.56 204 LEU A O 1
ATOM 1618 N N . ARG A 1 205 ? 1.210 -5.729 -24.964 1.00 50.75 205 ARG A N 1
ATOM 1619 C CA . ARG A 1 205 ? 2.547 -5.678 -25.564 1.00 50.75 205 ARG A CA 1
ATOM 1620 C C . ARG A 1 205 ? 2.680 -4.317 -26.248 1.00 50.75 205 ARG A C 1
ATOM 1622 O O . ARG A 1 205 ? 1.836 -3.988 -27.083 1.00 50.75 205 ARG A O 1
ATOM 1629 N N . LEU A 1 206 ? 3.681 -3.534 -25.852 1.00 42.84 206 LEU A N 1
ATOM 1630 C CA . LEU A 1 206 ? 3.977 -2.204 -26.392 1.00 42.84 206 LEU A CA 1
ATOM 1631 C C . LEU A 1 206 ? 5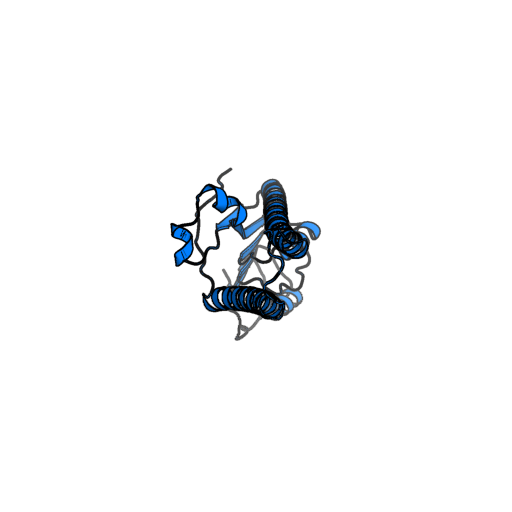.407 -2.158 -26.922 1.00 42.84 206 LEU A C 1
ATOM 1633 O O . LEU A 1 206 ? 6.299 -2.728 -26.250 1.00 42.84 206 LEU A O 1
#

pLDDT: mean 71.87, std 13.14, range [27.58, 89.56]

Sequence (206 aa):
MVFVDAPTIAYFSWLALVGDVCIASVIGLAASIYLWRTRFSLPAAVQIRGVRLSDIFVLTALMATGLAYWQYLRSEVATSTRLSQRVAIQQGIVQRAVRFPKPIAAYVPSFLHPFFMHCVSIEVNNPDDAMLSEIMQQPFVEELILNGGLYDLPKLPWLNSLHIRRPIHTETFLELCKCRGLQQLALYNSELDSLSPVDNLKCLRL

Radius of gyration: 24.63 Å; chains: 1; bounding box: 49×39×79 Å

Secondary structure (DSSP, 8-state):
-------------HHHHHHHHHHHHHHHHHHHHHHHHHHHTS-TT----PPPHHHHHHHHHHHHHHHHHHHHHHHHHHHHHHHHHHHHHTT-EEEEEE---HHHHTTS-GGGGGGGEEEEEEEEES--HHHHHHHTT-TT--EEEEES--------SS-SEEEEES---HHHHHHHHT-TT--EEEEES----S-PPPTT-EEEE-